Protein 5X4S (pdb70)

Organism: Severe acute respiratory syndrome coronavirus (NCBI:txid694009)

Sequence (269 aa):
RCTTFDDVQAPNYTQHTSSMRGVYYPDEIFRSDTLYLTQDLFLPFYSNVTGFHTINHTFDNPVIPFKDGIYFAATEKSNVVRGWVFGSTMNNKSQSVIIINNSTNVVIRACNFELCDNPFFAVSKPMGTQTHTMIFDNAFNCTFEYISDAFSLDVSEKSGNFKHLREFVFKNKDGFLYVYKGYQPIDVVRDLPSGFNTLKPIFKLPLGINITNFRAILTAFSPTWGTSAAAYFVGYLKPTTFMLKYDENGTITDAVDCSQNPLAELKCS

B-factor: mean 54.86, std 15.81, range [28.7, 135.73]

Solvent-accessible surface area: 12722 Å² total; per-residue (Å²): 210,62,58,107,24,126,102,67,96,74,40,118,111,51,95,16,71,0,7,58,1,1,2,0,35,14,41,147,98,168,38,48,89,50,106,54,90,32,131,31,44,0,4,28,15,124,23,110,1,27,1,4,47,1,78,110,116,20,5,4,20,28,63,10,66,1,142,80,0,0,0,0,0,4,1,0,30,1,20,0,20,13,0,18,1,0,0,17,73,17,72,52,166,24,46,0,0,3,7,16,37,44,13,64,28,37,26,0,53,0,0,16,0,68,16,2,103,17,0,9,0,6,1,15,86,101,154,22,75,50,71,86,84,44,6,72,80,77,30,93,103,68,88,48,108,74,104,21,129,85,74,115,55,81,17,25,69,93,112,55,58,14,110,63,0,57,0,22,0,0,3,68,86,112,45,64,1,30,1,5,70,10,99,47,98,19,96,44,111,175,58,8,34,99,27,60,28,22,0,133,72,73,50,100,8,88,15,61,18,98,10,65,35,0,26,0,0,0,1,0,0,23,122,162,51,17,21,6,27,4,6,0,0,3,0,59,6,124,84,12,43,1,23,0,59,2,50,137,104,10,51,4,71,72,4,35,3,6,74,81,58,111,129,11,112,109,188,18,80

Nearest PDB structures (foldseek):
  5x4s-assembly1_A  TM=1.004E+00  e=4.732E-56  Severe acute respiratory syndrome-related coronavirus
  6cs2-assembly1_C  TM=9.955E-01  e=2.944E-48  Severe acute respiratory syndrome-related coronavirus
  6cs2-assembly1_B  TM=9.957E-01  e=1.147E-47  Severe acute respiratory syndrome-related coronavirus
  6crv-assembly1_A  TM=9.947E-01  e=2.387E-47  Severe acute respiratory syndrome-related coronavirus
  6cs2-assembly1_A  TM=9.941E-01  e=2.792E-47  Severe acute respiratory syndrome-related coronavirus

Secondary structure (DSSP, 8-state):
-----SSPBPP--EEEE-TT---B--SS----SEEEEEEEEE--TT-EEEEEEEETTEE----EE-TT-EEEEEEESS----EEEEESSSSSSS-EEEEEE-SS-EEEEEEEEEEEEEEEEEEETTT-SEEEEEEEEEEEEEEEEEEPPP-----S---SSEEEEEEEEEEEETTEEEEEEEEEEEEESSS-------BEEEEEE------SEEEEEEEEEE-------EEEEEEE-EEEEEEEEE-TTS-EEEEEETTS-TTTTTTT-

Foldseek 3Di:
DFDDDDQADDWPQDKAFCAAEFAADPDDDLDAQDKDKDWDFGFFHRDIKTKQKWAWRHDDWAKAWQPQWKKKKKQADQCWFFWKKFADPQALVFWIWIFGDPQWKTKIKIFSFHFHNQFEWEAQQVVQGTDDGGTTDDTHPIDDTDIGHTDGHRNYADDAFRFKMKMWIWGCPPQWTWIWIWIDTDGHHDGDDHDYTYTYTDDTHNHSGDGGIMITYTYWYPVVTHTGTMMMIITGTDGFMKIFRQYNVSDRPDMQGLPPDVQCVPCGD

Radius of gyration: 18.89 Å; Cα contacts (8 Å, |Δi|>4): 741; chains: 1; bounding box: 42×57×41 Å

GO terms:
  GO:0005515 protein binding (F, IPI)
  GO:0046718 symbiont entry into host cell (P, IDA)
  GO:0046813 receptor-mediated virion attachment to host cell (P, IDA)
  GO:0046598 positive regulation of viral entry into host cell (P, EXP)
  GO:0055036 virion membrane (C, TAS)
  GO:0042802 identical protein binding (F, IPI)
  GO:0046789 host cell surface receptor binding (F, IPI)
  GO:0044173 host cell endoplasmic reticulum-Golgi intermediate compartment membrane (C, EXP)

Structure (mmCIF, N/CA/C/O backbone):
data_5X4S
#
_entry.id   5X4S
#
_cell.length_a   73.291
_cell.length_b   73.291
_cell.length_c   240.263
_cell.angle_alpha   90.00
_cell.angle_beta   90.00
_cell.angle_gamma   120.00
#
_symmetry.space_group_name_H-M   'P 61 2 2'
#
loop_
_entity.id
_entity.type
_entity.pdbx_description
1 polymer 'Spike glycoprotein'
2 branched 2-acetamido-2-deoxy-beta-D-glucopyranose-(1-4)-2-acetamido-2-deoxy-beta-D-glucopyranose
3 non-polymer 2-acetamido-2-deoxy-beta-D-glucopyranose
4 water water
#
loop_
_atom_site.group_PDB
_atom_site.id
_atom_site.type_symbol
_atom_site.label_atom_id
_atom_site.label_alt_id
_atom_site.label_comp_id
_atom_site.label_asym_id
_atom_site.label_entity_id
_atom_site.label_seq_id
_atom_site.pdbx_PDB_ins_code
_atom_site.Cartn_x
_atom_site.Cartn_y
_atom_site.Cartn_z
_atom_site.occupancy
_atom_site.B_iso_or_equiv
_atom_site.auth_seq_id
_atom_site.auth_comp_id
_atom_site.auth_asym_id
_atom_site.auth_atom_id
_atom_site.pdbx_PDB_model_num
ATOM 1 N N . ARG A 1 5 ? 4.568 -5.745 -2.904 1.00 81.20 18 ARG A N 1
ATOM 2 C CA . ARG A 1 5 ? 4.656 -5.730 -4.359 1.00 83.99 18 ARG A CA 1
ATOM 3 C C . ARG A 1 5 ? 5.443 -6.926 -4.883 1.00 84.83 18 ARG A C 1
ATOM 4 O O . ARG A 1 5 ? 6.564 -7.186 -4.444 1.00 89.10 18 ARG A O 1
ATOM 12 N N . CYS A 1 6 ? 4.847 -7.648 -5.826 1.00 81.18 19 CYS A N 1
ATOM 13 C CA . CYS A 1 6 ? 5.440 -8.852 -6.388 1.00 73.92 19 CYS A CA 1
ATOM 14 C C . CYS A 1 6 ? 6.031 -8.563 -7.761 1.00 68.19 19 CYS A C 1
ATOM 15 O O . CYS A 1 6 ? 5.413 -7.883 -8.585 1.00 72.06 19 CYS A O 1
ATOM 18 N N . THR A 1 7 ? 7.229 -9.089 -7.999 1.00 73.29 20 THR A N 1
ATOM 19 C CA . THR A 1 7 ? 7.981 -8.838 -9.221 1.00 80.34 20 THR A CA 1
ATOM 20 C C . THR A 1 7 ? 8.255 -10.151 -9.941 1.00 82.39 20 THR A C 1
ATOM 21 O O . THR A 1 7 ? 8.723 -11.116 -9.327 1.00 83.15 20 THR A O 1
ATOM 25 N N . THR A 1 8 ? 7.959 -10.183 -11.236 1.00 79.51 21 THR A N 1
ATOM 26 C CA . THR A 1 8 ? 8.329 -11.289 -12.105 1.00 75.46 21 THR A CA 1
ATOM 27 C C . THR A 1 8 ? 9.586 -10.924 -12.883 1.00 72.25 21 THR A C 1
ATOM 28 O O . THR A 1 8 ? 9.857 -9.748 -13.141 1.00 69.08 21 THR A O 1
ATOM 32 N N . PHE A 1 9 ? 10.359 -11.940 -13.247 1.00 69.63 22 PHE A N 1
ATOM 33 C CA . PHE A 1 9 ? 11.586 -11.709 -13.992 1.00 67.84 22 PHE A CA 1
ATOM 34 C C . PHE A 1 9 ? 11.311 -11.747 -15.492 1.00 82.41 22 PHE A C 1
ATOM 35 O O . PHE A 1 9 ? 10.317 -12.311 -15.955 1.00 87.57 22 PHE A O 1
ATOM 43 N N . ASP A 1 10 ? 12.219 -11.136 -16.252 1.00 90.84 23 ASP A N 1
ATOM 44 C CA . ASP A 1 10 ? 11.908 -10.742 -17.621 1.00 105.23 23 ASP A CA 1
ATOM 45 C C . ASP A 1 10 ? 11.993 -11.913 -18.597 1.00 107.88 23 ASP A C 1
ATOM 46 O O . ASP A 1 10 ? 10.998 -12.271 -19.237 1.00 116.20 23 ASP A O 1
ATOM 51 N N . ASP A 1 11 ? 13.169 -12.523 -18.725 1.00 99.31 24 ASP A N 1
ATOM 52 C CA . ASP A 1 11 ? 13.455 -13.492 -19.780 1.00 97.77 24 ASP A CA 1
ATOM 53 C C . ASP A 1 11 ? 14.005 -14.788 -19.192 1.00 93.65 24 ASP A C 1
ATOM 54 O O . ASP A 1 11 ? 15.094 -15.248 -19.541 1.00 98.14 24 ASP A O 1
ATOM 59 N N . VAL A 1 12 ? 13.242 -15.403 -18.287 1.00 87.31 25 VAL A N 1
ATOM 60 C CA . VAL A 1 12 ? 13.703 -16.614 -17.617 1.00 76.60 25 VAL A CA 1
ATOM 61 C C . VAL A 1 12 ? 13.647 -17.794 -18.577 1.00 76.40 25 VAL A C 1
ATOM 62 O O . VAL A 1 12 ? 12.662 -17.987 -19.305 1.00 79.62 25 VAL A O 1
ATOM 66 N N . GLN A 1 13 ? 14.715 -18.587 -18.586 1.00 70.55 26 GLN A N 1
ATOM 67 C CA . GLN A 1 13 ? 14.730 -19.845 -19.316 1.00 65.80 26 GLN A CA 1
ATOM 68 C C . GLN A 1 13 ? 14.007 -20.918 -18.512 1.00 69.36 26 GLN A C 1
ATOM 69 O O . GLN A 1 13 ? 14.164 -21.009 -17.291 1.00 66.35 26 GLN A O 1
ATOM 75 N N . ALA A 1 14 ? 13.211 -21.725 -19.211 1.00 68.27 27 ALA A N 1
ATOM 76 C CA . ALA A 1 14 ? 12.412 -22.768 -18.585 1.00 69.00 27 ALA A CA 1
ATOM 77 C C . ALA A 1 14 ? 13.309 -23.803 -17.904 1.00 66.34 27 ALA A C 1
ATOM 78 O O . ALA A 1 14 ? 14.448 -24.022 -18.325 1.00 64.05 27 ALA A O 1
ATOM 80 N N . PRO A 1 15 ? 12.828 -24.442 -16.838 1.00 63.78 28 PRO A N 1
ATOM 81 C CA . PRO A 1 15 ? 13.645 -25.454 -16.157 1.00 62.69 28 PRO A CA 1
ATOM 82 C C . PRO A 1 15 ? 13.801 -26.714 -16.998 1.00 65.48 28 PRO A C 1
ATOM 83 O O . PRO A 1 15 ? 12.903 -27.106 -17.748 1.00 61.89 28 PRO A O 1
ATOM 87 N N . ASN A 1 16 ? 14.965 -27.356 -16.863 1.00 64.51 29 ASN A N 1
ATOM 88 C CA . ASN A 1 16 ? 15.255 -28.570 -17.618 1.00 65.28 29 ASN A CA 1
ATOM 89 C C . ASN A 1 16 ? 14.853 -29.841 -16.886 1.00 51.78 29 ASN A C 1
ATOM 90 O O . ASN A 1 16 ? 14.752 -30.898 -17.521 1.00 53.97 29 ASN A O 1
ATOM 95 N N . TYR A 1 17 ? 14.619 -29.758 -15.575 1.00 57.31 30 TYR A N 1
ATOM 96 C CA . TYR A 1 17 ? 14.230 -30.908 -14.758 1.00 55.30 30 TYR A CA 1
ATOM 97 C C . TYR A 1 17 ? 15.241 -32.045 -14.894 1.00 54.58 30 TYR A C 1
ATOM 98 O O . TYR A 1 17 ? 14.885 -33.204 -15.117 1.00 55.46 30 TYR A O 1
ATOM 107 N N . THR A 1 18 ? 16.518 -31.694 -14.761 1.00 48.14 31 THR A N 1
ATOM 108 C CA . THR A 1 18 ? 17.593 -32.668 -14.891 1.00 54.54 31 THR A CA 1
ATOM 109 C C . THR A 1 18 ? 17.418 -33.794 -13.877 1.00 62.18 31 THR A C 1
ATOM 110 O O . THR A 1 18 ? 16.865 -33.603 -12.792 1.00 56.49 31 THR A O 1
ATOM 114 N N . GLN A 1 19 ? 17.873 -34.986 -14.248 1.00 54.52 32 GLN A N 1
ATOM 115 C CA . GLN A 1 19 ? 17.804 -36.147 -13.374 1.00 56.98 32 GLN A CA 1
ATOM 116 C C . GLN A 1 19 ? 19.178 -36.459 -12.796 1.00 57.83 32 GLN A C 1
ATOM 117 O O . GLN A 1 19 ? 20.187 -36.436 -13.508 1.00 54.93 32 GLN A O 1
ATOM 123 N N . HIS A 1 20 ? 19.202 -36.743 -11.496 1.00 48.72 33 HIS A N 1
ATOM 124 C CA . HIS A 1 20 ? 20.400 -37.124 -10.765 1.00 45.19 33 HIS A CA 1
ATOM 125 C C . HIS A 1 20 ? 20.042 -38.308 -9.875 1.00 47.70 33 HIS A C 1
ATOM 126 O O . HIS A 1 20 ? 18.904 -38.789 -9.879 1.00 41.17 33 HIS A O 1
ATOM 133 N N . THR A 1 21 ? 21.013 -38.781 -9.100 1.00 57.19 34 THR A N 1
ATOM 134 C CA . THR A 1 21 ? 20.798 -39.892 -8.184 1.00 59.45 34 THR A CA 1
ATOM 135 C C . THR A 1 21 ? 20.898 -39.426 -6.738 1.00 46.59 34 THR A C 1
ATOM 136 O O . THR A 1 21 ? 21.641 -38.496 -6.413 1.00 43.30 34 THR A O 1
ATOM 140 N N . SER A 1 22 ? 20.135 -40.089 -5.872 1.00 42.43 35 SER A N 1
ATOM 141 C CA . SER A 1 22 ? 20.170 -39.824 -4.442 1.00 46.89 35 SER A CA 1
ATOM 142 C C . SER A 1 22 ? 21.222 -40.648 -3.712 1.00 44.67 35 SER A C 1
ATOM 143 O O . SER A 1 22 ? 21.462 -40.398 -2.525 1.00 42.21 35 SER A O 1
ATOM 146 N N . SER A 1 23 ? 21.855 -41.607 -4.393 1.00 45.85 36 SER A N 1
ATOM 147 C CA . SER A 1 23 ? 22.813 -42.523 -3.782 1.00 44.44 36 SER A CA 1
ATOM 148 C C . SER A 1 23 ? 22.238 -43.142 -2.513 1.00 39.44 36 SER A C 1
ATOM 149 O O . SER A 1 23 ? 21.222 -43.842 -2.565 1.00 41.29 36 SER A O 1
ATOM 152 N N . MET A 1 24 ? 22.869 -42.884 -1.371 1.00 42.00 37 MET A N 1
ATOM 153 C CA . MET A 1 24 ? 22.411 -43.381 -0.080 1.00 40.19 37 MET A CA 1
ATOM 154 C C . MET A 1 24 ? 22.086 -42.226 0.860 1.00 38.41 37 MET A C 1
ATOM 155 O O . MET A 1 24 ? 22.397 -42.260 2.052 1.00 44.31 37 MET A O 1
ATOM 160 N N . ARG A 1 25 ? 21.448 -41.190 0.330 1.00 44.15 38 ARG A N 1
ATOM 161 C CA . ARG A 1 25 ? 21.102 -40.008 1.101 1.00 43.38 38 ARG A CA 1
ATOM 162 C C . ARG A 1 25 ? 19.625 -40.022 1.475 1.00 35.16 38 ARG A C 1
ATOM 163 O O . ARG A 1 25 ? 18.820 -40.768 0.913 1.00 38.93 38 ARG A O 1
ATOM 171 N N . GLY A 1 26 ? 19.277 -39.177 2.443 1.00 40.18 39 GLY A N 1
ATOM 172 C CA . GLY A 1 26 ? 17.908 -39.039 2.893 1.00 42.18 39 GLY A CA 1
ATOM 173 C C . GLY A 1 26 ? 17.569 -39.799 4.158 1.00 38.80 39 GLY A C 1
ATOM 174 O O . GLY A 1 26 ? 16.459 -39.631 4.677 1.00 34.88 39 GLY A O 1
ATOM 175 N N . VAL A 1 27 ? 18.483 -40.631 4.667 1.00 43.45 40 VAL A N 1
ATOM 176 C CA . VAL A 1 27 ? 18.209 -41.360 5.897 1.00 42.61 40 VAL A CA 1
ATOM 177 C C . VAL A 1 27 ? 18.080 -40.377 7.050 1.00 40.62 40 VAL A C 1
ATOM 178 O O . VAL A 1 27 ? 18.846 -39.412 7.163 1.00 38.23 40 VAL A O 1
ATOM 182 N N . TYR A 1 28 ? 17.091 -40.612 7.908 1.00 41.02 41 TYR A N 1
ATOM 183 C CA . TYR A 1 28 ? 16.827 -39.742 9.042 1.00 34.48 41 TYR A CA 1
ATOM 184 C C . TYR A 1 28 ? 16.381 -40.585 10.225 1.00 35.43 41 TYR A C 1
ATOM 185 O O . TYR A 1 28 ? 15.860 -41.690 10.055 1.00 33.00 41 TYR A O 1
ATOM 194 N N . TYR A 1 29 ? 16.597 -40.059 11.427 1.00 41.89 42 TYR A N 1
ATOM 195 C CA . TYR A 1 29 ? 16.096 -40.713 12.626 1.00 42.79 42 TYR A CA 1
ATOM 196 C C . TYR A 1 29 ? 14.574 -40.713 12.569 1.00 40.75 42 TYR A C 1
ATOM 197 O O . TYR A 1 29 ? 13.948 -39.650 12.673 1.00 42.60 42 TYR A O 1
ATOM 206 N N . PRO A 1 30 ? 13.945 -41.880 12.396 1.00 44.22 43 PRO A N 1
ATOM 207 C CA . PRO A 1 30 ? 12.505 -41.906 12.097 1.00 44.62 43 PRO A CA 1
ATOM 208 C C . PRO A 1 30 ? 11.626 -41.506 13.265 1.00 48.75 43 PRO A C 1
ATOM 209 O O . PRO A 1 30 ? 10.424 -41.288 13.062 1.00 48.71 43 PRO A O 1
ATOM 213 N N . ASP A 1 31 ? 12.173 -41.400 14.469 1.00 48.78 44 ASP A N 1
ATOM 214 C CA . ASP A 1 31 ? 11.373 -40.996 15.614 1.00 43.47 44 ASP A CA 1
ATOM 215 C C . ASP A 1 31 ? 12.310 -40.411 16.668 1.00 46.36 44 ASP A C 1
ATOM 216 O O . ASP A 1 31 ? 13.449 -40.038 16.364 1.00 51.59 44 ASP A O 1
ATOM 221 N N . GLU A 1 32 ? 11.831 -40.346 17.904 1.00 57.47 45 GLU A N 1
ATOM 222 C CA . GLU A 1 32 ? 12.556 -39.763 19.019 1.00 56.39 45 GLU A CA 1
ATOM 223 C C . GLU A 1 32 ? 13.134 -40.814 19.957 1.00 50.57 45 GLU A C 1
ATOM 224 O O . GLU A 1 32 ? 13.779 -40.455 20.947 1.00 52.40 45 GLU A O 1
ATOM 230 N N . ILE A 1 33 ? 12.920 -42.099 19.666 1.00 46.35 46 ILE A N 1
ATOM 231 C CA . ILE A 1 33 ? 13.425 -43.168 20.518 1.00 43.80 46 ILE A CA 1
ATOM 232 C C . ILE A 1 33 ? 14.943 -43.209 20.440 1.00 44.89 46 ILE A C 1
ATOM 233 O O . ILE A 1 33 ? 15.531 -43.151 19.351 1.00 44.47 46 ILE A O 1
ATOM 238 N N . PHE A 1 34 ? 15.591 -43.325 21.600 1.00 46.87 47 PHE A N 1
ATOM 239 C CA . PHE A 1 34 ? 17.051 -43.366 21.663 1.00 44.66 47 PHE A CA 1
ATOM 240 C C . PHE A 1 34 ? 17.504 -44.823 21.639 1.00 42.49 47 PHE A C 1
ATOM 241 O O . PHE A 1 34 ? 17.868 -45.416 22.656 1.00 61.65 47 PHE A O 1
ATOM 249 N N . ARG A 1 35 ? 17.473 -45.405 20.445 1.00 38.56 48 ARG A N 1
ATOM 250 C CA . ARG A 1 35 ? 18.005 -46.743 20.248 1.00 35.96 48 ARG A CA 1
ATOM 251 C C . ARG A 1 35 ? 19.530 -46.699 20.224 1.00 40.91 48 ARG A C 1
ATOM 252 O O . ARG A 1 35 ? 20.143 -45.674 19.916 1.00 40.26 48 ARG A O 1
ATOM 260 N N . SER A 1 36 ? 20.144 -47.832 20.560 1.00 39.45 49 SER A N 1
ATOM 261 C CA . SER A 1 36 ? 21.596 -47.888 20.652 1.00 38.63 49 SER A CA 1
ATOM 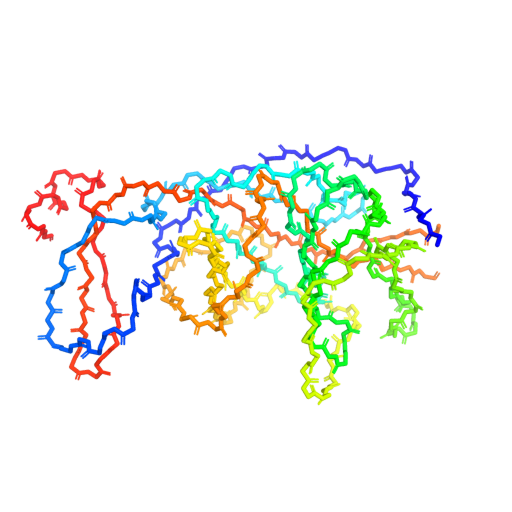262 C C . SER A 1 36 ? 22.062 -49.327 20.487 1.00 41.67 49 SER A C 1
ATOM 263 O O . SER A 1 36 ? 21.418 -50.253 20.987 1.00 50.80 49 SER A O 1
ATOM 266 N N . ASP A 1 37 ? 23.179 -49.496 19.780 1.00 46.84 50 ASP A N 1
ATOM 267 C CA . ASP A 1 37 ? 23.837 -50.788 19.587 1.00 46.16 50 ASP A CA 1
ATOM 268 C C . ASP A 1 37 ? 22.840 -51.856 19.138 1.00 50.17 50 ASP A C 1
ATOM 269 O O . ASP A 1 37 ? 22.690 -52.911 19.756 1.00 54.01 50 ASP A O 1
ATOM 274 N N . THR A 1 38 ? 22.148 -51.564 18.040 1.00 41.89 51 THR A N 1
ATOM 275 C CA . THR A 1 38 ? 21.103 -52.470 17.584 1.00 47.62 51 THR A CA 1
ATOM 276 C C . THR A 1 38 ? 20.817 -52.227 16.111 1.00 46.93 51 THR A C 1
ATOM 277 O O . THR A 1 38 ? 21.188 -51.198 15.546 1.00 45.22 51 THR A O 1
ATOM 281 N N . LEU A 1 39 ? 20.156 -53.204 15.499 1.00 54.22 52 LEU A N 1
ATOM 282 C CA . LEU A 1 39 ? 19.603 -53.079 14.159 1.00 50.72 52 LEU A CA 1
ATOM 283 C C . LEU A 1 39 ? 18.093 -52.927 14.271 1.00 50.11 52 LEU A C 1
ATOM 284 O O . LEU A 1 39 ? 17.448 -53.628 15.057 1.00 63.16 52 LEU A O 1
ATOM 289 N N . TYR A 1 40 ? 17.530 -52.008 13.491 1.00 42.87 53 TYR A N 1
ATOM 290 C CA . TYR A 1 40 ? 16.134 -51.607 13.648 1.00 44.01 53 TYR A CA 1
ATOM 291 C C . TYR A 1 40 ? 15.431 -51.646 12.298 1.00 45.72 53 TYR A C 1
ATOM 292 O O . TYR A 1 40 ? 15.735 -50.843 11.413 1.00 41.81 53 TYR A O 1
ATOM 301 N N . LEU A 1 41 ? 14.479 -52.563 12.151 1.00 47.04 54 LEU A N 1
ATOM 302 C CA . LEU A 1 41 ? 13.719 -52.708 10.917 1.00 50.41 54 LEU A CA 1
ATOM 303 C C . LEU A 1 41 ? 12.418 -51.923 11.024 1.00 52.56 54 LEU A C 1
ATOM 304 O O . LEU A 1 41 ? 11.671 -52.084 11.994 1.00 58.13 54 LEU A O 1
ATOM 309 N N . THR A 1 42 ? 12.148 -51.077 10.031 1.00 54.04 55 THR A N 1
ATOM 310 C CA . THR A 1 42 ? 10.916 -50.298 10.033 1.00 53.65 55 THR A CA 1
ATOM 311 C C . THR A 1 42 ? 10.413 -50.122 8.609 1.00 55.38 55 THR A C 1
ATOM 312 O O . THR A 1 42 ? 11.174 -50.194 7.645 1.00 60.65 55 THR A O 1
ATOM 316 N N . GLN A 1 43 ? 9.110 -49.888 8.489 1.00 52.62 56 GLN A N 1
ATOM 317 C CA . GLN A 1 43 ? 8.500 -49.451 7.240 1.00 61.00 56 GLN A CA 1
ATOM 318 C C . GLN A 1 43 ? 8.021 -48.021 7.438 1.00 58.76 56 GLN A C 1
ATOM 319 O O . GLN A 1 43 ? 7.116 -47.769 8.240 1.00 64.72 56 GLN A O 1
ATOM 325 N N . ASP A 1 44 ? 8.629 -47.089 6.709 1.00 44.60 57 ASP A N 1
ATOM 326 C CA . ASP A 1 44 ? 8.301 -45.680 6.846 1.00 51.98 57 ASP A CA 1
ATOM 327 C C . ASP A 1 44 ? 8.541 -45.001 5.505 1.00 46.79 57 ASP A C 1
ATOM 328 O O . ASP A 1 44 ? 8.930 -45.640 4.523 1.00 51.25 57 ASP A O 1
ATOM 333 N N . LEU A 1 45 ? 8.302 -43.694 5.468 1.00 49.54 58 LEU A N 1
ATOM 334 C CA . LEU A 1 45 ? 8.492 -42.910 4.251 1.00 50.84 58 LEU A CA 1
ATOM 335 C C . LEU A 1 45 ? 9.977 -42.606 4.104 1.00 52.75 58 LEU A C 1
ATOM 336 O O . LEU A 1 45 ? 10.497 -41.672 4.718 1.00 47.02 58 LEU A O 1
ATOM 341 N N . PHE A 1 46 ? 10.667 -43.405 3.293 1.00 50.19 59 PHE A N 1
ATOM 342 C CA . PHE A 1 46 ? 12.092 -43.240 3.060 1.00 46.09 59 PHE A CA 1
ATOM 343 C C . PHE A 1 46 ? 12.354 -42.987 1.583 1.00 53.17 59 PHE A C 1
ATOM 344 O O . PHE A 1 46 ? 11.567 -43.383 0.718 1.00 47.32 59 PHE A O 1
ATOM 352 N N . LEU A 1 47 ? 13.474 -42.324 1.302 1.00 51.26 60 LEU A N 1
ATOM 353 C CA . LEU A 1 47 ? 13.929 -42.143 -0.068 1.00 46.53 60 LEU A CA 1
ATOM 354 C C . LEU A 1 47 ? 14.735 -43.371 -0.463 1.00 45.13 60 LEU A C 1
ATOM 355 O O . LEU A 1 47 ? 15.840 -43.567 0.068 1.00 42.88 60 LEU A O 1
ATOM 360 N N . PRO A 1 48 ? 14.235 -44.224 -1.358 1.00 41.20 61 PRO A N 1
ATOM 361 C CA . PRO A 1 48 ? 14.973 -45.445 -1.702 1.00 45.08 61 PRO A CA 1
ATOM 362 C C . PRO A 1 48 ? 16.345 -45.122 -2.270 1.00 42.92 61 PRO A C 1
ATOM 363 O O . PRO A 1 48 ? 16.558 -44.074 -2.884 1.00 48.08 61 PRO A O 1
ATOM 367 N N . PHE A 1 49 ? 17.284 -46.036 -2.047 1.00 42.00 62 PHE A N 1
ATOM 368 C CA . PHE A 1 49 ? 18.658 -45.810 -2.473 1.00 45.73 62 PHE A CA 1
ATOM 369 C C . PHE A 1 49 ? 18.751 -45.752 -3.993 1.00 53.59 62 PHE A C 1
ATOM 370 O O . PHE A 1 49 ? 18.105 -46.527 -4.704 1.00 43.41 62 PHE A O 1
ATOM 378 N N . TYR A 1 50 ? 19.559 -44.809 -4.482 1.00 53.00 63 TYR A N 1
ATOM 379 C CA . TYR A 1 50 ? 19.749 -44.574 -5.913 1.00 52.98 63 TYR A CA 1
ATOM 380 C C . TYR A 1 50 ? 18.434 -44.250 -6.613 1.00 52.11 63 TYR A C 1
ATOM 381 O O . TYR A 1 50 ? 18.229 -44.608 -7.776 1.00 57.44 63 TYR A O 1
ATOM 390 N N . SER A 1 51 ? 17.535 -43.571 -5.905 1.00 48.55 64 SER A N 1
ATOM 391 C CA . SER A 1 51 ? 16.323 -43.068 -6.524 1.00 48.19 64 SER A CA 1
ATOM 392 C C . SER A 1 51 ? 16.659 -41.928 -7.477 1.00 56.73 64 SER A C 1
ATOM 393 O O . SER A 1 51 ? 17.699 -41.272 -7.363 1.00 52.44 64 SER A O 1
ATOM 396 N N . ASN A 1 52 ? 15.765 -41.700 -8.433 1.00 59.99 65 ASN A N 1
ATOM 397 C CA . ASN A 1 52 ? 15.891 -40.529 -9.285 1.00 65.86 65 ASN A CA 1
ATOM 398 C C . ASN A 1 52 ? 15.548 -39.275 -8.490 1.00 64.03 65 ASN A C 1
ATOM 399 O O . ASN A 1 52 ? 14.638 -39.275 -7.656 1.00 56.23 65 ASN A O 1
ATOM 404 N N . VAL A 1 53 ? 16.298 -38.209 -8.742 1.00 58.94 66 VAL A N 1
ATOM 405 C CA . VAL A 1 53 ? 16.142 -36.943 -8.041 1.00 51.95 66 VAL A CA 1
ATOM 406 C C . VAL A 1 53 ? 16.124 -35.832 -9.080 1.00 46.01 66 VAL A C 1
ATOM 407 O O . VAL A 1 53 ? 16.900 -35.859 -10.040 1.00 51.92 66 VAL A O 1
ATOM 411 N N . THR A 1 54 ? 15.222 -34.870 -8.913 1.00 41.48 67 THR A N 1
ATOM 412 C CA . THR A 1 54 ? 15.105 -33.778 -9.871 1.00 53.93 67 THR A CA 1
ATOM 413 C C . THR A 1 54 ? 15.983 -32.613 -9.423 1.00 47.54 67 THR A C 1
ATOM 414 O O . THR A 1 54 ? 15.834 -32.107 -8.305 1.00 49.96 67 THR A O 1
ATOM 418 N N . GLY A 1 55 ? 16.897 -32.200 -10.295 1.00 56.94 68 GLY A N 1
ATOM 419 C CA . GLY A 1 55 ? 17.797 -31.105 -10.017 1.00 43.52 68 GLY A CA 1
ATOM 420 C C . GLY A 1 55 ? 17.293 -29.817 -10.632 1.00 42.43 68 GLY A C 1
ATOM 421 O O . GLY A 1 55 ? 17.066 -29.738 -11.842 1.00 52.26 68 GLY A O 1
ATOM 422 N N . PHE A 1 56 ? 17.105 -28.813 -9.786 1.00 47.70 69 PHE A N 1
ATOM 423 C CA . PHE A 1 56 ? 16.721 -27.469 -10.196 1.00 41.67 69 PHE A CA 1
ATOM 424 C C . PHE A 1 56 ? 17.953 -26.588 -10.035 1.00 50.98 69 PHE A C 1
ATOM 425 O O . PHE A 1 56 ? 18.437 -26.380 -8.915 1.00 49.62 69 PHE A O 1
ATOM 433 N N . HIS A 1 57 ? 18.465 -26.091 -11.155 1.00 68.04 70 HIS A N 1
ATOM 434 C CA . HIS A 1 57 ? 19.756 -25.424 -11.212 1.00 72.06 70 HIS A CA 1
ATOM 435 C C . HIS A 1 57 ? 19.546 -23.952 -11.551 1.00 82.64 70 HIS A C 1
ATOM 436 O O . HIS A 1 57 ? 18.812 -23.626 -12.491 1.00 94.71 70 HIS A O 1
ATOM 443 N N . THR A 1 58 ? 20.177 -23.066 -10.781 1.00 72.82 71 THR A N 1
ATOM 444 C CA . THR A 1 58 ? 20.094 -21.625 -10.995 1.00 61.93 71 THR A CA 1
ATOM 445 C C . THR A 1 58 ? 21.441 -21.116 -11.493 1.00 56.69 71 THR A C 1
ATOM 446 O O . THR A 1 58 ? 22.448 -21.215 -10.780 1.00 51.99 71 THR A O 1
ATOM 450 N N . ILE A 1 59 ? 21.446 -20.558 -12.705 1.00 56.35 72 ILE A N 1
ATOM 451 C CA . ILE A 1 59 ? 22.662 -20.106 -13.376 1.00 67.89 72 ILE A CA 1
ATOM 452 C C . ILE A 1 59 ? 22.269 -19.342 -14.635 1.00 68.52 72 ILE A C 1
ATOM 453 O O . ILE A 1 59 ? 21.256 -19.657 -15.270 1.00 65.27 72 ILE A O 1
ATOM 458 N N . ASN A 1 60 ? 23.060 -18.327 -14.996 1.00 67.45 73 ASN A N 1
ATOM 459 C CA . ASN A 1 60 ? 22.845 -17.535 -16.205 1.00 70.81 73 ASN A CA 1
ATOM 460 C C . ASN A 1 60 ? 21.443 -16.940 -16.245 1.00 64.84 73 ASN A C 1
ATOM 461 O O . ASN A 1 60 ? 21.050 -16.196 -15.340 1.00 67.92 73 ASN A O 1
ATOM 466 N N . HIS A 1 61 ? 20.686 -17.256 -17.294 1.00 61.66 74 HIS A N 1
ATOM 467 C CA . HIS A 1 61 ? 19.304 -16.817 -17.425 1.00 50.95 74 HIS A CA 1
ATOM 468 C C . HIS A 1 61 ? 18.311 -17.818 -16.839 1.00 61.65 74 HIS A C 1
ATOM 469 O O . HIS A 1 61 ? 17.105 -17.681 -17.066 1.00 68.15 74 HIS A O 1
ATOM 476 N N . THR A 1 62 ? 18.787 -18.813 -16.093 1.00 49.74 75 THR A N 1
ATOM 477 C CA . THR A 1 62 ? 17.934 -19.830 -15.492 1.00 56.86 75 THR A CA 1
ATOM 478 C C . THR A 1 62 ? 17.730 -19.524 -14.013 1.00 48.75 75 THR A C 1
ATOM 479 O O . THR A 1 62 ? 18.672 -19.148 -13.309 1.00 57.43 75 THR A O 1
ATOM 483 N N . PHE A 1 63 ? 16.491 -19.687 -13.544 1.00 44.00 76 PHE A N 1
ATOM 484 C CA . PHE A 1 63 ? 16.099 -19.311 -12.190 1.00 42.53 76 PHE A CA 1
ATOM 485 C C . PHE A 1 63 ? 14.944 -20.229 -11.787 1.00 50.70 76 PHE A C 1
ATOM 486 O O . PHE A 1 63 ? 13.784 -19.836 -11.687 1.00 45.95 76 PHE A O 1
ATOM 494 N N . ASP A 1 64 ? 15.268 -21.496 -11.553 1.00 48.17 77 ASP A N 1
ATOM 495 C CA . ASP A 1 64 ? 14.249 -22.520 -11.351 1.00 53.65 77 ASP A CA 1
ATOM 496 C C . ASP A 1 64 ? 13.550 -22.326 -10.012 1.00 54.32 77 ASP A C 1
ATOM 497 O O . ASP A 1 64 ? 14.110 -22.651 -8.958 1.00 57.93 77 ASP A O 1
ATOM 502 N N . ASN A 1 65 ? 12.333 -21.800 -10.050 1.00 56.17 78 ASN A N 1
ATOM 503 C CA . ASN A 1 65 ? 11.503 -21.903 -8.858 1.00 46.21 78 ASN A CA 1
ATOM 504 C C . ASN A 1 65 ? 10.057 -22.291 -9.180 1.00 54.00 78 ASN A C 1
ATOM 505 O O . ASN A 1 65 ? 9.145 -21.517 -8.851 1.00 45.99 78 ASN A O 1
ATOM 510 N N . PRO A 1 66 ? 9.774 -23.431 -9.811 1.00 53.10 79 PRO A N 1
ATOM 511 C CA . PRO A 1 66 ? 8.382 -23.751 -10.126 1.00 48.09 79 PRO A CA 1
ATOM 512 C C . PRO A 1 66 ? 7.678 -24.381 -8.934 1.00 51.88 79 PRO A C 1
ATOM 513 O O . PRO A 1 66 ? 8.299 -24.831 -7.970 1.00 46.36 79 PRO A O 1
ATOM 517 N N . VAL A 1 67 ? 6.347 -24.407 -9.014 1.00 48.45 80 VAL A N 1
ATOM 518 C CA . VAL A 1 67 ? 5.561 -25.104 -8.001 1.00 50.68 80 VAL A CA 1
ATOM 519 C C . VAL A 1 67 ? 5.769 -26.603 -8.170 1.00 48.39 80 VAL A C 1
ATOM 520 O O . VAL A 1 67 ? 5.627 -27.143 -9.276 1.00 52.05 80 VAL A O 1
ATOM 524 N N . ILE A 1 68 ? 6.124 -27.274 -7.081 1.00 49.08 81 ILE A N 1
ATOM 525 C CA . ILE A 1 68 ? 6.514 -28.678 -7.097 1.00 44.20 81 ILE A CA 1
ATOM 526 C C . ILE A 1 68 ? 5.559 -29.441 -6.188 1.00 45.53 81 ILE A C 1
ATOM 527 O O . ILE A 1 68 ? 5.316 -29.005 -5.061 1.00 42.76 81 ILE A O 1
ATOM 532 N N . PRO A 1 69 ? 4.996 -30.564 -6.634 1.00 45.95 82 PRO A N 1
ATOM 533 C CA . PRO A 1 69 ? 4.084 -31.327 -5.774 1.00 44.83 82 PRO A CA 1
ATOM 534 C C . PRO A 1 69 ? 4.803 -31.904 -4.563 1.00 49.04 82 PRO A C 1
ATOM 535 O O . PRO A 1 69 ? 5.945 -32.354 -4.649 1.00 40.60 82 PRO A O 1
ATOM 539 N N . PHE A 1 70 ? 4.117 -31.890 -3.420 1.00 46.41 83 PHE A N 1
ATOM 540 C CA . PHE A 1 70 ? 4.738 -32.354 -2.183 1.00 46.82 83 PHE A CA 1
ATOM 541 C C . PHE A 1 70 ? 4.577 -33.860 -2.016 1.00 45.01 83 PHE A C 1
ATOM 542 O O . PHE A 1 70 ? 5.503 -34.535 -1.552 1.00 44.03 83 PHE A O 1
ATOM 550 N N . LYS A 1 71 ? 3.416 -34.392 -2.396 1.00 42.63 84 LYS A N 1
ATOM 551 C CA . LYS A 1 71 ? 3.121 -35.832 -2.392 1.00 40.81 84 LYS A CA 1
ATOM 552 C C . LYS A 1 71 ? 3.225 -36.337 -0.954 1.00 43.81 84 LYS A C 1
ATOM 553 O O . LYS A 1 71 ? 2.678 -35.690 -0.046 1.00 49.33 84 LYS A O 1
ATOM 559 N N . ASP A 1 72 ? 3.898 -37.461 -0.702 1.00 38.76 85 ASP A N 1
ATOM 560 C CA . ASP A 1 72 ? 4.007 -38.053 0.626 1.00 43.53 85 ASP A CA 1
ATOM 561 C C . ASP A 1 72 ? 5.196 -37.526 1.417 1.00 42.43 85 ASP A C 1
ATOM 562 O O . ASP A 1 72 ? 5.616 -38.173 2.383 1.00 47.69 85 ASP A O 1
ATOM 567 N N . GLY A 1 73 ? 5.744 -36.378 1.044 1.00 48.53 86 GLY A N 1
ATOM 568 C CA . GLY A 1 73 ? 6.928 -35.858 1.697 1.00 53.33 86 GLY A CA 1
ATOM 569 C C . GLY A 1 73 ? 8.121 -35.872 0.760 1.00 42.90 86 GLY A C 1
ATOM 570 O O . GLY A 1 73 ? 8.156 -36.594 -0.236 1.00 36.81 86 GLY A O 1
ATOM 571 N N . ILE A 1 74 ? 9.119 -35.042 1.081 1.00 34.89 87 ILE A N 1
ATOM 572 C CA . ILE A 1 74 ? 10.221 -34.817 0.155 1.00 33.01 87 ILE A CA 1
ATOM 573 C C . ILE A 1 74 ? 11.561 -34.886 0.873 1.00 38.65 87 ILE A C 1
ATOM 574 O O . ILE A 1 74 ? 11.671 -34.611 2.073 1.00 43.43 87 ILE A O 1
ATOM 579 N N . TYR A 1 75 ? 12.582 -35.281 0.116 1.00 43.49 88 TYR A N 1
ATOM 580 C CA . TYR A 1 75 ? 13.975 -35.003 0.429 1.00 37.83 88 TYR A CA 1
ATOM 581 C C . TYR A 1 75 ? 14.414 -33.807 -0.405 1.00 46.06 88 TYR A C 1
ATOM 582 O O . TYR A 1 75 ? 14.096 -33.722 -1.594 1.00 41.49 88 TYR A O 1
ATOM 591 N N . PHE A 1 76 ? 15.116 -32.870 0.227 1.00 45.64 89 PHE A N 1
ATOM 592 C CA . PHE A 1 76 ? 15.482 -31.611 -0.418 1.00 37.15 89 PHE A CA 1
ATOM 593 C C . PHE A 1 76 ? 16.933 -31.303 -0.083 1.00 37.46 89 PHE A C 1
ATOM 594 O O . PHE A 1 76 ? 17.253 -31.022 1.074 1.00 39.96 89 PHE A O 1
ATOM 602 N N . ALA A 1 77 ? 17.803 -31.330 -1.087 1.00 39.20 90 ALA A N 1
ATOM 603 C CA . ALA A 1 77 ? 19.209 -31.005 -0.902 1.00 38.80 90 ALA A CA 1
ATOM 604 C C . ALA A 1 77 ? 19.542 -29.703 -1.618 1.00 43.49 90 ALA A C 1
ATOM 605 O O . ALA A 1 77 ? 18.853 -29.293 -2.552 1.00 44.42 90 ALA A O 1
ATOM 607 N N . ALA A 1 78 ? 20.609 -29.050 -1.164 1.00 48.77 91 ALA A N 1
ATOM 608 C CA . ALA A 1 78 ? 21.064 -27.800 -1.759 1.00 40.91 91 ALA A CA 1
ATOM 609 C C . ALA A 1 78 ? 22.582 -27.758 -1.720 1.00 33.97 91 ALA A C 1
ATOM 610 O O . ALA A 1 78 ? 23.185 -27.912 -0.651 1.00 40.22 91 ALA A O 1
ATOM 612 N N . THR A 1 79 ? 23.188 -27.566 -2.891 1.00 37.78 92 THR A N 1
ATOM 613 C CA . THR A 1 79 ? 24.626 -27.363 -3.019 1.00 44.44 92 THR A CA 1
ATOM 614 C C . THR A 1 79 ? 24.878 -25.869 -3.172 1.00 49.53 92 THR A C 1
ATOM 615 O O . THR A 1 79 ? 24.357 -25.240 -4.101 1.00 46.76 92 THR A O 1
ATOM 619 N N . GLU A 1 80 ? 25.678 -25.307 -2.269 1.00 52.70 93 GLU A N 1
ATOM 620 C CA . GLU A 1 80 ? 25.720 -23.866 -2.077 1.00 52.56 93 GLU A CA 1
ATOM 621 C C . GLU A 1 80 ? 27.146 -23.371 -1.902 1.00 54.29 93 GLU A C 1
ATOM 622 O O . GLU A 1 80 ? 28.010 -24.064 -1.356 1.00 50.81 93 GLU A O 1
ATOM 628 N N . LYS A 1 81 ? 27.367 -22.146 -2.368 1.00 48.84 94 LYS A N 1
ATOM 629 C CA . LYS A 1 81 ? 28.533 -21.359 -2.001 1.00 43.85 94 LYS A CA 1
ATOM 630 C C . LYS A 1 81 ? 28.196 -19.897 -1.754 1.00 57.14 94 LYS A C 1
ATOM 631 O O . LYS A 1 81 ? 29.010 -19.194 -1.148 1.00 66.56 94 LYS A O 1
ATOM 637 N N . SER A 1 82 ? 27.016 -19.419 -2.167 1.00 52.22 95 SER A N 1
ATOM 638 C CA . SER A 1 82 ? 26.622 -18.029 -1.965 1.00 45.98 95 SER A CA 1
ATOM 639 C C . SER A 1 82 ? 25.272 -17.901 -1.262 1.00 46.81 95 SER A C 1
ATOM 640 O O . SER A 1 82 ? 24.631 -16.850 -1.366 1.00 50.14 95 SER A O 1
ATOM 643 N N . ASN A 1 83 ? 24.828 -18.941 -0.551 1.00 46.21 96 ASN A N 1
ATOM 644 C CA . ASN A 1 83 ? 23.591 -18.903 0.236 1.00 47.43 96 ASN A CA 1
ATOM 645 C C . ASN A 1 83 ? 22.393 -18.488 -0.620 1.00 48.27 96 ASN A C 1
ATOM 646 O O . ASN A 1 83 ? 21.624 -17.590 -0.268 1.00 42.32 96 ASN A O 1
ATOM 651 N N . VAL A 1 84 ? 22.233 -19.159 -1.758 1.00 43.09 97 VAL A N 1
ATOM 652 C CA . VAL A 1 84 ? 21.164 -18.803 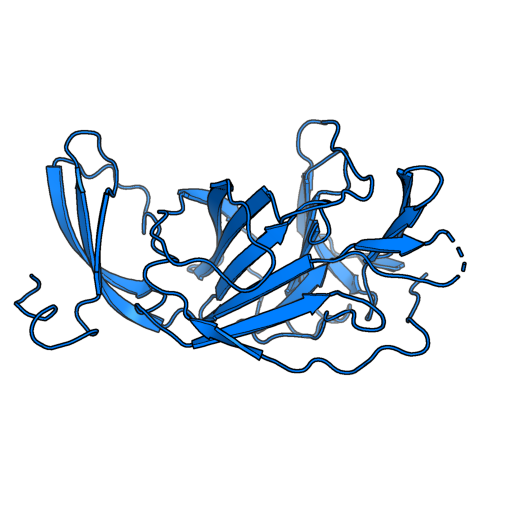-2.689 1.00 48.98 97 VAL A CA 1
ATOM 653 C C . VAL A 1 84 ? 19.823 -19.348 -2.210 1.00 50.27 97 VAL A C 1
ATOM 654 O O . VAL A 1 84 ? 18.861 -18.594 -2.021 1.00 46.64 97 VAL A O 1
ATOM 658 N N . VAL A 1 85 ? 19.733 -20.663 -2.018 1.00 40.54 98 VAL A N 1
ATOM 659 C CA . VAL A 1 85 ? 18.498 -21.274 -1.534 1.00 38.10 98 VAL A CA 1
ATOM 660 C C . VAL A 1 85 ? 18.287 -20.825 -0.092 1.00 43.36 98 VAL A C 1
ATOM 661 O O . VAL A 1 85 ? 19.047 -21.200 0.805 1.00 40.64 98 VAL A O 1
ATOM 665 N N . ARG A 1 86 ? 17.252 -20.016 0.136 1.00 43.00 99 ARG A N 1
ATOM 666 C CA . ARG A 1 86 ? 17.020 -19.444 1.452 1.00 44.31 99 ARG A CA 1
ATOM 667 C C . ARG A 1 86 ? 15.776 -19.965 2.151 1.00 51.37 99 ARG A C 1
ATOM 668 O O . ARG A 1 86 ? 15.675 -19.814 3.372 1.00 45.98 99 ARG A O 1
ATOM 676 N N . GLY A 1 87 ? 14.833 -20.565 1.436 1.00 45.40 100 GLY A N 1
ATOM 677 C CA . GLY A 1 87 ? 13.686 -21.119 2.127 1.00 48.81 100 GLY A CA 1
ATOM 678 C C . GLY A 1 87 ? 12.730 -21.857 1.223 1.00 41.26 100 GLY A C 1
ATOM 679 O O . GLY A 1 87 ? 13.075 -22.250 0.108 1.00 39.43 100 GLY A O 1
ATOM 680 N N . TRP A 1 88 ? 11.518 -22.056 1.745 1.00 33.52 101 TRP A N 1
ATOM 681 C CA . TRP A 1 88 ? 10.448 -22.736 1.030 1.00 39.66 101 TRP A CA 1
ATOM 682 C C . TRP A 1 88 ? 9.108 -22.150 1.452 1.00 37.09 101 TRP A C 1
ATOM 683 O O . TRP A 1 88 ? 8.958 -21.634 2.567 1.00 45.98 101 TRP A O 1
ATOM 694 N N . VAL A 1 89 ? 8.137 -22.244 0.546 1.00 35.86 102 VAL A N 1
ATOM 695 C CA . VAL A 1 89 ? 6.725 -22.027 0.845 1.00 39.85 102 VAL A CA 1
ATOM 696 C C . VAL A 1 89 ? 6.026 -23.369 0.696 1.00 41.40 102 VAL A C 1
ATOM 697 O O . VAL A 1 89 ? 6.068 -23.978 -0.381 1.00 46.31 102 VAL A O 1
ATOM 701 N N . PHE A 1 90 ? 5.389 -23.831 1.766 1.00 37.64 103 PHE A N 1
ATOM 702 C CA . PHE A 1 90 ? 4.608 -25.059 1.745 1.00 40.98 103 PHE A CA 1
ATOM 703 C C . PHE A 1 90 ? 3.129 -24.707 1.814 1.00 46.15 103 PHE A C 1
ATOM 704 O O . PHE A 1 90 ? 2.715 -23.909 2.662 1.00 41.52 103 PHE A O 1
ATOM 712 N N . GLY A 1 91 ? 2.339 -25.294 0.919 1.00 42.47 104 GLY A N 1
ATOM 713 C CA . GLY A 1 91 ? 0.916 -25.023 0.894 1.00 33.24 104 GLY A CA 1
ATOM 714 C C . GLY A 1 91 ? 0.166 -25.885 -0.098 1.00 38.67 104 GLY A C 1
ATOM 715 O O . GLY A 1 91 ? 0.550 -27.030 -0.350 1.00 38.33 104 GLY A O 1
ATOM 716 N N . SER A 1 92 ? -0.911 -25.347 -0.667 1.00 41.74 105 SER A N 1
ATOM 717 C CA . SER A 1 92 ? -1.693 -26.082 -1.652 1.00 41.66 105 SER A CA 1
ATOM 718 C C . SER A 1 92 ? -1.975 -25.210 -2.868 1.00 41.02 105 SER A C 1
ATOM 719 O O . SER A 1 92 ? -1.314 -25.343 -3.903 1.00 39.77 105 SER A O 1
ATOM 722 N N . THR A 1 93 ? -2.952 -24.310 -2.750 1.00 46.95 106 THR A N 1
ATOM 723 C CA . THR A 1 93 ? -3.281 -23.421 -3.857 1.00 52.87 106 THR A CA 1
ATOM 724 C C . THR A 1 93 ? -2.162 -22.435 -4.162 1.00 48.13 106 THR A C 1
ATOM 725 O O . THR A 1 93 ? -2.141 -21.866 -5.259 1.00 47.37 106 THR A O 1
ATOM 729 N N . MET A 1 94 ? -1.240 -22.221 -3.217 1.00 55.72 107 MET A N 1
ATOM 730 C CA . MET A 1 94 ? -0.206 -21.190 -3.320 1.00 52.36 107 MET A CA 1
ATOM 731 C C . MET A 1 94 ? -0.818 -19.813 -3.566 1.00 61.16 107 MET A C 1
ATOM 732 O O . MET A 1 94 ? -0.171 -18.919 -4.119 1.00 56.86 107 MET A O 1
ATOM 737 N N . ASN A 1 95 ? -2.073 -19.647 -3.158 1.00 59.71 108 ASN A N 1
ATOM 738 C CA . ASN A 1 95 ? -2.831 -18.407 -3.224 1.00 55.83 108 ASN A CA 1
ATOM 739 C C . ASN A 1 95 ? -3.031 -17.867 -1.813 1.00 56.73 108 ASN A C 1
ATOM 740 O O . ASN A 1 95 ? -2.523 -18.419 -0.833 1.00 58.36 108 ASN A O 1
ATOM 745 N N . ASN A 1 96 ? -3.799 -16.783 -1.709 1.00 51.04 109 ASN A N 1
ATOM 746 C CA . ASN A 1 96 ? -4.314 -16.359 -0.417 1.00 55.47 109 ASN A CA 1
ATOM 747 C C . ASN A 1 96 ? -5.727 -16.873 -0.172 1.00 51.12 109 ASN A C 1
ATOM 748 O O . ASN A 1 96 ? -6.401 -16.406 0.751 1.00 50.46 109 ASN A O 1
ATOM 753 N N . LYS A 1 97 ? -6.178 -17.840 -0.978 1.00 47.45 110 LYS A N 1
ATOM 754 C CA . LYS A 1 97 ? -7.402 -18.586 -0.715 1.00 52.83 110 LYS A CA 1
ATOM 755 C C . LYS A 1 97 ? -7.191 -19.747 0.248 1.00 49.28 110 LYS A C 1
ATOM 756 O O . LYS A 1 97 ? -8.175 -20.379 0.650 1.00 47.60 110 LYS A O 1
ATOM 762 N N . SER A 1 98 ? -5.945 -20.053 0.612 1.00 48.63 111 SER A N 1
ATOM 763 C CA . SER A 1 98 ? -5.645 -21.167 1.502 1.00 46.78 111 SER A CA 1
ATOM 764 C C . SER A 1 98 ? -4.477 -20.797 2.403 1.00 52.54 111 SER A C 1
ATOM 765 O O . SER A 1 98 ? -3.836 -19.756 2.234 1.00 46.69 111 SER A O 1
ATOM 768 N N . GLN A 1 99 ? -4.199 -21.675 3.364 1.00 51.93 112 GLN A N 1
ATOM 769 C CA . GLN A 1 99 ? -3.112 -21.474 4.311 1.00 49.71 112 GLN A CA 1
ATOM 770 C C . GLN A 1 99 ? -1.792 -21.960 3.726 1.00 46.34 112 GLN A C 1
ATOM 771 O O . GLN A 1 99 ? -1.734 -23.000 3.066 1.00 38.34 112 GLN A O 1
ATOM 777 N N . SER A 1 100 ? -0.736 -21.189 3.969 1.00 41.98 113 SER A N 1
ATOM 778 C CA . SER A 1 100 ? 0.617 -21.553 3.584 1.00 41.66 113 SER A CA 1
ATOM 779 C C . SER A 1 100 ? 1.561 -21.214 4.728 1.00 40.88 113 SER A C 1
ATOM 780 O O . SER A 1 100 ? 1.310 -20.288 5.508 1.00 51.32 113 SER A O 1
ATOM 783 N N . VAL A 1 101 ? 2.645 -21.979 4.827 1.00 40.94 114 VAL A N 1
ATOM 784 C CA . VAL A 1 101 ? 3.695 -21.737 5.808 1.00 38.50 114 VAL A CA 1
ATOM 785 C C . VAL A 1 101 ? 4.987 -21.431 5.063 1.00 32.32 114 VAL A C 1
ATOM 786 O O . VAL A 1 101 ? 5.377 -22.163 4.145 1.00 35.07 114 VAL A O 1
ATOM 790 N N . ILE A 1 102 ? 5.632 -20.334 5.444 1.00 41.33 115 ILE A N 1
ATOM 791 C CA . ILE A 1 102 ? 6.904 -19.913 4.876 1.00 44.39 115 ILE A CA 1
ATOM 792 C C . ILE A 1 102 ? 7.998 -20.223 5.885 1.00 45.67 115 ILE A C 1
ATOM 793 O O . ILE A 1 102 ? 7.865 -19.903 7.076 1.00 41.72 115 ILE A O 1
ATOM 798 N N . ILE A 1 103 ? 9.070 -20.859 5.414 1.00 41.14 116 ILE A N 1
ATOM 799 C CA . ILE A 1 103 ? 10.215 -21.228 6.242 1.00 39.60 116 ILE A CA 1
ATOM 800 C C . ILE A 1 103 ? 11.458 -20.693 5.547 1.00 38.89 116 ILE A C 1
ATOM 801 O O . ILE A 1 103 ? 11.874 -21.234 4.515 1.00 39.78 116 ILE A O 1
ATOM 806 N N . ILE A 1 104 ? 12.056 -19.634 6.103 1.00 37.50 117 ILE A N 1
ATOM 807 C CA . ILE A 1 104 ? 13.126 -18.921 5.416 1.00 42.83 117 ILE A CA 1
ATOM 808 C C . ILE A 1 104 ? 14.230 -18.506 6.379 1.00 38.42 117 ILE A C 1
ATOM 809 O O . ILE A 1 104 ? 14.038 -18.416 7.592 1.00 38.90 117 ILE A O 1
ATOM 814 N N . ASN A 1 105 ? 15.400 -18.247 5.799 1.00 44.44 118 ASN A N 1
ATOM 815 C CA . ASN A 1 105 ? 16.503 -17.550 6.449 1.00 42.72 118 ASN A CA 1
ATOM 816 C C . ASN A 1 105 ? 16.690 -16.239 5.692 1.00 47.82 118 ASN A C 1
ATOM 817 O O . ASN A 1 105 ? 17.123 -16.243 4.535 1.00 41.88 118 ASN A O 1
ATOM 822 N N . ASN A 1 106 ? 16.353 -15.121 6.337 1.00 47.78 119 ASN A N 1
ATOM 823 C CA . ASN A 1 106 ? 16.387 -13.817 5.688 1.00 45.26 119 ASN A CA 1
ATOM 824 C C . ASN A 1 106 ? 17.663 -13.039 5.995 1.00 44.58 119 ASN A C 1
ATOM 825 O O . ASN A 1 106 ? 17.662 -11.805 5.909 1.00 55.74 119 ASN A O 1
ATOM 830 N N . SER A 1 107 ? 18.743 -13.738 6.350 1.00 39.40 120 SER A N 1
ATOM 831 C CA . SER A 1 107 ? 20.100 -13.263 6.614 1.00 44.99 120 SER A CA 1
ATOM 832 C C . SER A 1 107 ? 20.283 -12.744 8.041 1.00 48.85 120 SER A C 1
ATOM 833 O O . SER A 1 107 ? 21.416 -12.447 8.424 1.00 57.93 120 SER A O 1
ATOM 836 N N . THR A 1 108 ? 19.224 -12.619 8.840 1.00 44.20 121 THR A N 1
ATOM 837 C CA . THR A 1 108 ? 19.392 -12.229 10.236 1.00 48.09 121 THR A CA 1
ATOM 838 C C . THR A 1 108 ? 18.625 -13.161 11.165 1.00 46.45 121 THR A C 1
ATOM 839 O O . THR A 1 108 ? 19.028 -13.367 12.315 1.00 44.64 121 THR A O 1
ATOM 843 N N . ASN A 1 109 ? 17.522 -13.729 10.681 1.00 41.80 122 ASN A N 1
ATOM 844 C CA . ASN A 1 109 ? 16.692 -14.607 11.491 1.00 37.48 122 ASN A CA 1
ATOM 845 C C . ASN A 1 109 ? 16.133 -15.729 10.629 1.00 47.19 122 ASN A C 1
ATOM 846 O O . ASN A 1 109 ? 15.997 -15.593 9.410 1.00 44.62 122 ASN A O 1
ATOM 851 N N . VAL A 1 110 ? 15.814 -16.843 11.279 1.00 46.54 123 VAL A N 1
ATOM 852 C CA . VAL A 1 110 ? 15.027 -17.907 10.668 1.00 40.35 123 VAL A CA 1
ATOM 853 C C . VAL A 1 110 ? 13.568 -17.658 11.021 1.00 42.19 123 VAL A C 1
ATOM 854 O O . VAL A 1 110 ? 13.210 -17.584 12.202 1.00 47.14 123 VAL A O 1
ATOM 858 N N . VAL A 1 111 ? 12.727 -17.514 10.000 1.00 37.63 124 VAL A N 1
ATOM 859 C CA . VAL A 1 111 ? 11.327 -17.149 10.173 1.00 34.69 124 VAL A CA 1
ATOM 860 C C . VAL A 1 111 ? 10.457 -18.291 9.669 1.00 40.80 124 VAL A C 1
ATOM 861 O O . VAL A 1 111 ? 10.693 -18.827 8.578 1.00 39.81 124 VAL A O 1
ATOM 865 N N . ILE A 1 112 ? 9.458 -18.660 10.468 1.00 35.41 125 ILE A N 1
ATOM 866 C CA . ILE A 1 112 ? 8.454 -19.652 10.102 1.00 44.69 125 ILE A CA 1
ATOM 867 C C . ILE A 1 112 ? 7.099 -19.019 10.379 1.00 45.84 125 ILE A C 1
ATOM 868 O O . ILE A 1 112 ? 6.767 -18.746 11.539 1.00 45.71 125 ILE A O 1
ATOM 873 N N . ARG A 1 113 ? 6.319 -18.777 9.328 1.00 47.71 126 ARG A N 1
ATOM 874 C CA . ARG A 1 113 ? 5.040 -18.087 9.466 1.00 40.60 126 ARG A CA 1
ATOM 875 C C . ARG A 1 113 ? 3.971 -18.820 8.671 1.00 38.67 126 ARG A C 1
ATOM 876 O O . ARG A 1 113 ? 4.103 -18.979 7.455 1.00 47.39 126 ARG A O 1
ATOM 884 N N . ALA A 1 114 ? 2.911 -19.250 9.352 1.00 43.12 127 ALA A N 1
ATOM 885 C CA . ALA A 1 114 ? 1.765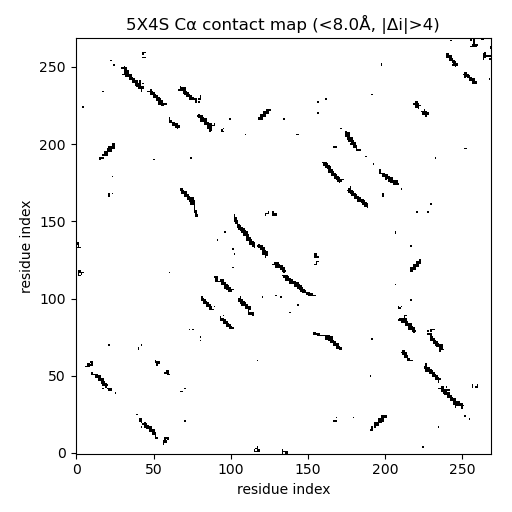 -19.882 8.706 1.00 41.30 127 ALA A CA 1
ATOM 886 C C . ALA A 1 114 ? 0.612 -18.886 8.708 1.00 43.83 127 ALA A C 1
ATOM 887 O O . ALA A 1 114 ? 0.081 -18.549 9.777 1.00 41.27 127 ALA A O 1
ATOM 889 N N . CYS A 1 115 ? 0.239 -18.424 7.510 1.00 39.38 128 CYS A N 1
ATOM 890 C CA . CYS A 1 115 ? -0.815 -17.435 7.310 1.00 43.40 128 CYS A CA 1
ATOM 891 C C . CYS A 1 115 ? -1.517 -17.730 5.988 1.00 46.89 128 CYS A C 1
ATOM 892 O O . CYS A 1 115 ? -1.124 -18.628 5.239 1.00 43.86 128 CYS A O 1
ATOM 895 N N . ASN A 1 116 ? -2.557 -16.948 5.695 1.00 53.06 129 ASN A N 1
ATOM 896 C CA . ASN A 1 116 ? -3.120 -16.875 4.347 1.00 46.41 129 ASN A CA 1
ATOM 897 C C . ASN A 1 116 ? -2.312 -15.825 3.595 1.00 46.61 129 ASN A C 1
ATOM 898 O O . ASN A 1 116 ? -2.595 -14.626 3.663 1.00 47.80 129 ASN A O 1
ATOM 903 N N . PHE A 1 117 ? -1.286 -16.276 2.877 1.00 41.90 130 PHE A N 1
ATOM 904 C CA . PHE A 1 117 ? -0.334 -15.378 2.241 1.00 52.70 130 PHE A CA 1
ATOM 905 C C . PHE A 1 117 ? -0.749 -15.060 0.812 1.00 50.80 130 PHE A C 1
ATOM 906 O O . PHE A 1 117 ? -1.198 -15.938 0.070 1.00 44.23 130 PHE A O 1
ATOM 914 N N . GLU A 1 118 ? -0.585 -13.794 0.429 1.00 54.13 131 GLU A N 1
ATOM 915 C CA . GLU A 1 118 ? -0.667 -13.391 -0.973 1.00 53.02 131 GLU A CA 1
ATOM 916 C C . GLU A 1 118 ? 0.723 -13.578 -1.574 1.00 51.53 131 GLU A C 1
ATOM 917 O O . GLU A 1 118 ? 1.498 -12.635 -1.750 1.00 53.95 131 GLU A O 1
ATOM 923 N N . LEU A 1 119 ? 1.040 -14.838 -1.874 1.00 47.20 132 LEU A N 1
ATOM 924 C CA . LEU A 1 119 ? 2.377 -15.196 -2.329 1.00 46.06 132 LEU A CA 1
ATOM 925 C C . LEU A 1 119 ? 2.710 -14.520 -3.650 1.00 47.68 132 LEU A C 1
ATOM 926 O O . LEU A 1 119 ? 1.862 -14.388 -4.536 1.00 45.12 132 LEU A O 1
ATOM 931 N N . CYS A 1 120 ? 3.961 -14.090 -3.773 1.00 52.61 133 CYS A N 1
ATOM 932 C CA . CYS A 1 120 ? 4.498 -13.719 -5.072 1.00 55.44 133 CYS A CA 1
ATOM 933 C C . CYS A 1 120 ? 4.761 -14.981 -5.882 1.00 58.17 133 CYS A C 1
ATOM 934 O O . CYS A 1 120 ? 5.337 -15.948 -5.374 1.00 57.58 133 CYS A O 1
ATOM 937 N N . ASP A 1 121 ? 4.319 -14.983 -7.142 1.00 55.67 134 ASP A N 1
ATOM 938 C CA . ASP A 1 121 ? 4.583 -16.132 -8.002 1.00 58.20 134 ASP A CA 1
ATOM 939 C C . ASP A 1 121 ? 6.073 -16.305 -8.252 1.00 59.32 134 ASP A C 1
ATOM 940 O O . ASP A 1 121 ? 6.531 -17.417 -8.537 1.00 60.06 134 ASP A O 1
ATOM 945 N N . ASN A 1 122 ? 6.845 -15.224 -8.141 1.00 54.30 135 ASN A N 1
ATOM 946 C CA . ASN A 1 122 ? 8.301 -15.26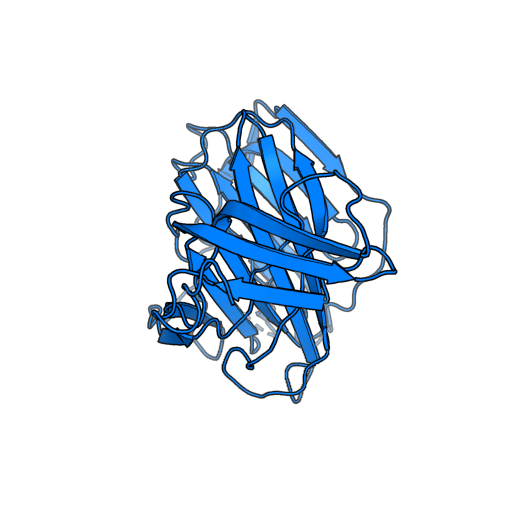0 -8.246 1.00 43.77 135 ASN A CA 1
ATOM 947 C C . ASN A 1 122 ? 8.888 -14.695 -6.956 1.00 48.09 135 ASN A C 1
ATOM 948 O O . ASN A 1 122 ? 9.381 -13.559 -6.932 1.00 54.50 135 ASN A O 1
ATOM 953 N N . PRO A 1 123 ? 8.839 -15.456 -5.862 1.00 45.07 136 PRO A N 1
ATOM 954 C CA . PRO A 1 123 ? 9.336 -14.939 -4.582 1.00 49.24 136 PRO A CA 1
ATOM 955 C C . PRO A 1 123 ? 10.845 -15.083 -4.493 1.00 52.12 136 PRO A C 1
ATOM 956 O O . PRO A 1 123 ? 11.411 -16.123 -4.842 1.00 53.73 136 PRO A O 1
ATOM 960 N N . PHE A 1 124 ? 11.500 -14.028 -4.019 1.00 45.46 137 PHE A N 1
ATOM 961 C CA . PHE A 1 124 ? 12.954 -14.046 -4.012 1.00 48.23 137 PHE A CA 1
ATOM 962 C C . PHE A 1 124 ? 13.490 -13.030 -3.018 1.00 56.68 137 PHE A C 1
ATOM 963 O O . PHE A 1 124 ? 12.826 -12.040 -2.694 1.00 51.38 137 PHE A O 1
ATOM 971 N N . PHE A 1 125 ? 14.695 -13.306 -2.532 1.00 55.83 138 PHE A N 1
ATOM 972 C CA . PHE A 1 125 ? 15.543 -12.283 -1.946 1.00 50.81 138 PHE A CA 1
ATOM 973 C C . PHE A 1 125 ? 16.432 -11.713 -3.042 1.00 60.55 138 PHE A C 1
ATOM 974 O O . PHE A 1 125 ? 16.722 -12.384 -4.033 1.00 65.69 138 PHE A O 1
ATOM 982 N N . ALA A 1 126 ? 16.849 -10.461 -2.872 1.00 52.86 139 ALA A N 1
ATOM 983 C CA . ALA A 1 126 ? 17.651 -9.776 -3.879 1.00 53.38 139 ALA A CA 1
ATOM 984 C C . ALA A 1 126 ? 18.871 -9.148 -3.224 1.00 57.09 139 ALA A C 1
ATOM 985 O O . ALA A 1 126 ? 18.742 -8.407 -2.242 1.00 53.12 139 ALA A O 1
ATOM 987 N N . VAL A 1 127 ? 20.046 -9.432 -3.787 1.00 58.34 140 VAL A N 1
ATOM 988 C CA . VAL A 1 127 ? 21.329 -9.028 -3.225 1.00 54.01 140 VAL A CA 1
ATOM 989 C C . VAL A 1 127 ? 22.097 -8.227 -4.265 1.00 53.95 140 VAL A C 1
ATOM 990 O O . VAL A 1 127 ? 22.129 -8.592 -5.445 1.00 60.13 140 VAL A O 1
ATOM 994 N N . SER A 1 128 ? 22.721 -7.138 -3.822 1.00 61.09 141 SER A N 1
ATOM 995 C CA . SER A 1 128 ? 23.533 -6.299 -4.698 1.00 69.16 141 SER A CA 1
ATOM 996 C C . SER A 1 128 ? 24.882 -6.972 -4.914 1.00 72.58 141 SER A C 1
ATOM 997 O O . SER A 1 128 ? 25.670 -7.115 -3.974 1.00 58.37 141 SER A O 1
ATOM 1000 N N . LYS A 1 129 ? 25.149 -7.388 -6.151 1.00 81.48 142 LYS A N 1
ATOM 1001 C CA . LYS A 1 129 ? 26.436 -8.008 -6.455 1.00 79.16 142 LYS A CA 1
ATOM 1002 C C . LYS A 1 129 ? 27.623 -7.082 -6.207 1.00 81.46 142 LYS A C 1
ATOM 1003 O O . LYS A 1 129 ? 28.640 -7.564 -5.679 1.00 81.01 142 LYS A O 1
ATOM 1009 N N . PRO A 1 130 ? 27.586 -5.781 -6.558 1.00 84.47 143 PRO A N 1
ATOM 1010 C CA . PRO A 1 130 ? 28.721 -4.915 -6.213 1.00 84.82 143 PRO A CA 1
ATOM 1011 C C . PRO A 1 130 ? 28.812 -4.623 -4.722 1.00 86.20 143 PRO A C 1
ATOM 1012 O O . PRO A 1 130 ? 29.901 -4.685 -4.145 1.00 84.96 143 PRO A O 1
ATOM 1016 N N . MET A 1 131 ? 27.682 -4.303 -4.086 1.00 84.47 144 MET A N 1
ATOM 1017 C CA . MET A 1 131 ? 27.694 -3.976 -2.664 1.00 83.64 144 MET A CA 1
ATOM 1018 C C . MET A 1 131 ? 27.744 -5.207 -1.767 1.00 82.83 144 MET A C 1
ATOM 1019 O O . MET A 1 131 ? 28.114 -5.084 -0.594 1.00 83.85 144 MET A O 1
ATOM 1024 N N . GLY A 1 132 ? 27.380 -6.380 -2.280 1.00 79.47 145 GLY A N 1
ATOM 1025 C CA . GLY A 1 132 ? 27.459 -7.595 -1.491 1.00 78.39 145 GLY A CA 1
ATOM 1026 C C . GLY A 1 132 ? 26.491 -7.670 -0.333 1.00 77.13 145 GLY A C 1
ATOM 1027 O O . GLY A 1 132 ? 26.676 -8.499 0.562 1.00 63.15 145 GLY A O 1
ATOM 1028 N N . THR A 1 133 ? 25.460 -6.829 -0.323 1.00 80.44 146 THR A N 1
ATOM 1029 C CA . THR A 1 133 ? 24.494 -6.784 0.762 1.00 71.12 146 THR A CA 1
ATOM 1030 C C . THR A 1 133 ? 23.096 -7.078 0.235 1.00 66.43 146 THR A C 1
ATOM 1031 O O . THR A 1 133 ? 22.768 -6.769 -0.915 1.00 61.25 146 THR A O 1
ATOM 1035 N N . GLN A 1 134 ? 22.276 -7.678 1.093 1.00 57.24 147 GLN A N 1
ATOM 1036 C CA . GLN A 1 134 ? 20.899 -7.990 0.734 1.00 60.94 147 GLN A CA 1
ATOM 1037 C C . GLN A 1 134 ? 20.094 -6.702 0.626 1.00 59.22 147 GLN A C 1
ATOM 1038 O O . GLN A 1 134 ? 20.045 -5.908 1.572 1.00 60.95 147 GLN A O 1
ATOM 1044 N N . THR A 1 135 ? 19.465 -6.491 -0.528 1.00 64.38 148 THR A N 1
ATOM 1045 C CA . THR A 1 135 ? 18.715 -5.268 -0.784 1.00 72.49 148 THR A CA 1
ATOM 1046 C C . THR A 1 135 ? 17.209 -5.462 -0.691 1.00 83.27 148 THR A C 1
ATOM 1047 O O . THR A 1 135 ? 16.519 -4.622 -0.103 1.00 80.43 148 THR A O 1
ATOM 1051 N N . HIS A 1 136 ? 16.675 -6.545 -1.251 1.00 91.24 149 HIS A N 1
ATOM 1052 C CA . HIS A 1 136 ? 15.233 -6.729 -1.307 1.00 90.06 149 HIS A CA 1
ATOM 1053 C C . HIS A 1 136 ? 14.837 -8.069 -0.706 1.00 83.74 149 HIS A C 1
ATOM 1054 O O . HIS A 1 136 ? 15.615 -9.025 -0.695 1.00 77.98 149 HIS A O 1
ATOM 1061 N N . THR A 1 137 ? 13.609 -8.115 -0.193 1.00 80.21 150 THR A N 1
ATOM 1062 C CA . THR A 1 137 ? 12.968 -9.359 0.231 1.00 71.27 150 THR A CA 1
ATOM 1063 C C . THR A 1 137 ? 11.525 -9.286 -0.255 1.00 66.91 150 THR A C 1
ATOM 1064 O O . THR A 1 137 ? 10.698 -8.583 0.335 1.00 66.79 150 THR A O 1
ATOM 1068 N N . MET A 1 138 ? 11.228 -9.998 -1.341 1.00 65.38 151 MET A N 1
ATOM 1069 C CA . MET A 1 138 ? 9.933 -9.899 -2.013 1.00 55.68 151 MET A CA 1
ATOM 1070 C C . MET A 1 138 ? 9.340 -11.301 -2.119 1.00 48.38 151 MET A C 1
ATOM 1071 O O . MET A 1 138 ? 9.576 -12.026 -3.091 1.00 52.41 151 MET A O 1
ATOM 1076 N N . ILE A 1 139 ? 8.570 -11.675 -1.099 1.00 47.55 152 ILE A N 1
ATOM 1077 C CA . ILE A 1 139 ? 7.982 -13.000 -0.994 1.00 50.35 152 ILE A CA 1
ATOM 1078 C C . ILE A 1 139 ? 6.461 -12.946 -1.050 1.00 49.39 152 ILE A C 1
ATOM 1079 O O . ILE A 1 139 ? 5.832 -13.769 -1.719 1.00 44.14 152 ILE A O 1
ATOM 1084 N N . PHE A 1 140 ? 5.854 -11.991 -0.350 1.00 43.58 153 PHE A N 1
ATOM 1085 C CA . PHE A 1 140 ? 4.408 -11.835 -0.352 1.00 51.72 153 PHE A CA 1
ATOM 1086 C C . PHE A 1 140 ? 4.069 -10.360 -0.201 1.00 55.18 153 PHE A C 1
ATOM 1087 O O . PHE A 1 140 ? 4.846 -9.584 0.363 1.00 55.83 153 PHE A O 1
ATOM 1095 N N . ASP A 1 141 ? 2.897 -9.982 -0.711 1.00 66.89 154 ASP A N 1
ATOM 1096 C CA . ASP A 1 141 ? 2.433 -8.603 -0.638 1.00 79.06 154 ASP A CA 1
ATOM 1097 C C . ASP A 1 141 ? 1.416 -8.371 0.472 1.00 76.40 154 ASP A C 1
ATOM 1098 O O . ASP A 1 141 ? 1.194 -7.217 0.855 1.00 85.72 154 ASP A O 1
ATOM 1103 N N . ASN A 1 142 ? 0.805 -9.430 0.999 1.00 66.96 155 ASN A N 1
ATOM 1104 C CA . ASN A 1 142 ? -0.202 -9.302 2.043 1.00 69.26 155 ASN A CA 1
ATOM 1105 C C . ASN A 1 142 ? -0.326 -10.636 2.765 1.00 59.42 155 ASN A C 1
ATOM 1106 O O . ASN A 1 142 ? 0.049 -11.686 2.235 1.00 50.90 155 ASN A O 1
ATOM 1111 N N . ALA A 1 143 ? -0.856 -10.581 3.986 1.00 52.75 156 ALA A N 1
ATOM 1112 C CA . ALA A 1 143 ? -1.043 -11.780 4.789 1.00 53.69 156 ALA A CA 1
ATOM 1113 C C . ALA A 1 143 ? -2.117 -11.521 5.836 1.00 52.48 156 ALA A C 1
ATOM 1114 O O . ALA A 1 143 ? -2.138 -10.456 6.459 1.00 56.35 156 ALA A O 1
ATOM 1116 N N . PHE A 1 144 ? -3.000 -12.500 6.023 1.00 47.65 157 PHE A N 1
ATOM 1117 C CA . PHE A 1 144 ? -4.033 -12.423 7.045 1.00 49.77 157 PHE A CA 1
ATOM 1118 C C . PHE A 1 144 ? -4.295 -13.824 7.580 1.00 53.81 157 PHE A C 1
ATOM 1119 O O . PHE A 1 144 ? -3.813 -14.820 7.033 1.00 57.91 157 PHE A O 1
ATOM 1127 N N . ASN A 1 145 ? -5.077 -13.887 8.658 1.00 50.31 158 ASN A N 1
ATOM 1128 C CA . ASN A 1 145 ? -5.388 -15.140 9.349 1.00 54.00 158 ASN A CA 1
ATOM 1129 C C . ASN A 1 145 ? -4.114 -15.920 9.662 1.00 54.56 158 ASN A C 1
ATOM 1130 O O . ASN A 1 145 ? -4.003 -17.120 9.399 1.00 50.39 158 ASN A O 1
ATOM 1135 N N . CYS A 1 146 ? -3.140 -15.216 10.230 1.00 53.66 159 CYS A N 1
ATOM 1136 C CA . CYS A 1 146 ? -1.870 -15.838 10.574 1.00 58.21 159 CYS A CA 1
ATOM 1137 C C . CYS A 1 146 ? -2.056 -16.837 11.707 1.00 53.09 159 CYS A C 1
ATOM 1138 O O . CYS A 1 146 ? -2.579 -16.498 12.773 1.00 51.61 159 CYS A O 1
ATOM 1141 N N . THR A 1 147 ? -1.623 -18.072 11.473 1.00 56.03 160 THR A N 1
ATOM 1142 C CA . THR A 1 147 ? -1.820 -19.152 12.426 1.00 65.96 160 THR A CA 1
ATOM 1143 C C . THR A 1 147 ? -0.565 -19.530 13.194 1.00 58.20 160 THR A C 1
ATOM 1144 O O . THR A 1 147 ? -0.675 -19.979 14.337 1.00 53.93 160 THR A O 1
ATOM 1148 N N . PHE A 1 148 ? 0.622 -19.365 12.609 1.00 54.51 161 PHE A N 1
ATOM 1149 C CA . PHE A 1 148 ? 1.842 -19.753 13.306 1.00 45.55 161 PHE A CA 1
ATOM 1150 C C . PHE A 1 148 ? 2.914 -18.689 13.125 1.00 50.42 161 PHE A C 1
ATOM 1151 O O . PHE A 1 148 ? 3.061 -18.122 12.038 1.00 52.80 161 PHE A O 1
ATOM 1159 N N . GLU A 1 149 ? 3.670 -18.440 14.196 1.00 46.21 162 GLU A N 1
ATOM 1160 C CA . GLU A 1 149 ? 4.688 -17.394 14.222 1.00 47.00 162 GLU A CA 1
ATOM 1161 C C . GLU A 1 149 ? 5.908 -17.894 14.981 1.00 50.69 162 GLU A C 1
ATOM 1162 O O . GLU A 1 149 ? 5.810 -18.222 16.168 1.00 52.90 162 GLU A O 1
ATOM 1168 N N . TYR A 1 150 ? 7.052 -17.943 14.299 1.00 47.65 163 TYR A N 1
ATOM 1169 C CA . TYR A 1 150 ? 8.331 -18.271 14.918 1.00 37.00 163 TYR A CA 1
ATOM 1170 C C . TYR A 1 150 ? 9.421 -17.406 14.305 1.00 42.38 163 TYR A C 1
ATOM 1171 O O . TYR A 1 150 ? 9.537 -17.328 13.077 1.00 38.61 163 TYR A O 1
ATOM 1180 N N . ILE A 1 151 ? 10.220 -16.774 15.163 1.00 41.85 164 ILE A N 1
ATOM 1181 C CA . ILE A 1 151 ? 11.368 -15.974 14.750 1.00 42.23 164 ILE A CA 1
ATOM 1182 C C . ILE A 1 151 ? 12.542 -16.349 15.644 1.00 47.57 164 ILE A C 1
ATOM 1183 O O . ILE A 1 151 ? 12.465 -16.198 16.869 1.00 41.63 164 ILE A O 1
ATOM 1188 N N . SER A 1 152 ? 13.624 -16.828 15.036 1.00 43.58 165 SER A N 1
ATOM 1189 C CA . SER A 1 152 ? 14.770 -17.306 15.792 1.00 49.51 165 SER A CA 1
ATOM 1190 C C . SER A 1 152 ? 15.544 -16.140 16.403 1.00 49.52 165 SER A C 1
ATOM 1191 O O . SER A 1 152 ? 15.279 -14.964 16.135 1.00 56.20 165 SER A O 1
ATOM 1194 N N . ASP A 1 153 ? 16.521 -16.488 17.240 1.00 50.53 166 ASP A N 1
ATOM 1195 C CA . ASP A 1 153 ? 17.486 -15.506 17.712 1.00 58.08 166 ASP A CA 1
ATOM 1196 C C . ASP A 1 153 ? 18.253 -14.928 16.529 1.00 59.78 166 ASP A C 1
ATOM 1197 O O . ASP A 1 153 ? 18.447 -15.588 15.504 1.00 60.31 166 ASP A O 1
ATOM 1202 N N . ALA A 1 154 ? 18.689 -13.681 16.674 1.00 58.20 167 ALA A N 1
ATOM 1203 C CA . ALA A 1 154 ? 19.336 -12.992 15.569 1.00 53.07 167 ALA A CA 1
ATOM 1204 C C . ALA A 1 154 ? 20.737 -13.539 15.328 1.00 58.22 167 ALA A C 1
ATOM 1205 O O . ALA A 1 154 ? 21.438 -13.957 16.252 1.00 60.35 167 ALA A O 1
ATOM 1207 N N . PHE A 1 155 ? 21.140 -13.537 14.061 1.00 56.12 168 PHE A N 1
ATOM 1208 C CA . PHE A 1 155 ? 22.490 -13.916 13.671 1.00 47.51 168 PHE A CA 1
ATOM 1209 C C . PHE A 1 155 ? 22.908 -13.042 12.495 1.00 49.79 168 PHE A C 1
ATOM 1210 O O . PHE A 1 155 ? 22.179 -12.140 12.076 1.00 52.14 168 PHE A O 1
ATOM 1218 N N . SER A 1 156 ? 24.096 -13.316 11.961 1.00 47.21 169 SER A N 1
ATOM 1219 C CA . SER A 1 156 ? 24.652 -12.557 10.844 1.00 63.48 169 SER A CA 1
ATOM 1220 C C . SER A 1 156 ? 25.186 -13.538 9.808 1.00 64.89 169 SER A C 1
ATOM 1221 O O . SER A 1 156 ? 26.173 -14.237 10.060 1.00 68.03 169 SER A O 1
ATOM 1224 N N . LEU A 1 157 ? 24.540 -13.586 8.646 1.00 59.24 170 LEU A N 1
ATOM 1225 C CA . LEU A 1 157 ? 24.884 -14.518 7.582 1.00 47.83 170 LEU A CA 1
ATOM 1226 C C . LEU A 1 157 ? 25.541 -13.776 6.426 1.00 49.18 170 LEU A C 1
ATOM 1227 O O . LEU A 1 157 ? 25.099 -12.686 6.047 1.00 55.67 170 LEU A O 1
ATOM 1232 N N . ASP A 1 158 ? 26.590 -14.373 5.864 1.00 59.03 171 ASP A N 1
ATOM 1233 C CA . ASP A 1 158 ? 27.260 -13.798 4.702 1.00 63.13 171 ASP A CA 1
ATOM 1234 C C . ASP A 1 158 ? 26.363 -13.959 3.480 1.00 56.55 171 ASP A C 1
ATOM 1235 O O . ASP A 1 158 ? 26.123 -15.077 3.014 1.00 52.84 171 ASP A O 1
ATOM 1240 N N . VAL A 1 159 ? 25.875 -12.833 2.956 1.00 56.65 172 VAL A N 1
ATOM 1241 C CA . VAL A 1 159 ? 24.947 -12.844 1.831 1.00 53.44 172 VAL A CA 1
ATOM 1242 C C . VAL A 1 159 ? 25.650 -12.701 0.488 1.00 57.18 172 VAL A C 1
ATOM 1243 O O . VAL A 1 159 ? 25.032 -12.960 -0.558 1.00 56.86 172 VAL A O 1
ATOM 1247 N N . SER A 1 160 ? 26.925 -12.325 0.480 1.00 59.42 173 SER A N 1
ATOM 1248 C CA . SER A 1 160 ? 27.594 -11.920 -0.746 1.00 67.83 173 SER A CA 1
ATOM 1249 C C . SER A 1 160 ? 27.864 -13.110 -1.665 1.00 57.41 173 SER A C 1
ATOM 1250 O O . SER A 1 160 ? 27.942 -14.265 -1.237 1.00 46.34 173 SER A O 1
ATOM 1253 N N . GLU A 1 161 ? 28.017 -12.801 -2.951 1.00 56.66 174 GLU A N 1
ATOM 1254 C CA . GLU A 1 161 ? 28.341 -13.814 -3.946 1.00 65.08 174 GLU A CA 1
ATOM 1255 C C . GLU A 1 161 ? 29.754 -14.342 -3.729 1.00 64.74 174 GLU A C 1
ATOM 1256 O O . GLU A 1 161 ? 30.689 -13.576 -3.479 1.00 56.19 174 GLU A O 1
ATOM 1262 N N . LYS A 1 162 ? 29.905 -15.661 -3.820 1.00 63.70 175 LYS A N 1
ATOM 1263 C CA . LYS A 1 162 ? 31.195 -16.316 -3.672 1.00 58.41 175 LYS A CA 1
ATOM 1264 C C . LYS A 1 162 ? 31.594 -16.986 -4.980 1.00 57.30 175 LYS A C 1
ATOM 1265 O O . LYS A 1 162 ? 30.763 -17.226 -5.861 1.00 55.81 175 LYS A O 1
ATOM 1271 N N . SER A 1 163 ? 32.884 -17.289 -5.094 1.00 54.73 176 SER A N 1
ATOM 1272 C CA . SER A 1 163 ? 33.448 -17.901 -6.285 1.00 54.46 176 SER A CA 1
ATOM 1273 C C . SER A 1 163 ? 34.037 -19.264 -5.945 1.00 65.82 176 SER A C 1
ATOM 1274 O O . SER A 1 163 ? 34.392 -19.543 -4.796 1.00 53.57 176 SER A O 1
ATOM 1277 N N . GLY A 1 164 ? 34.135 -20.115 -6.964 1.00 71.84 177 GLY A N 1
ATOM 1278 C CA . GLY A 1 164 ? 34.745 -21.421 -6.804 1.00 62.27 177 GLY A CA 1
ATOM 1279 C C . GLY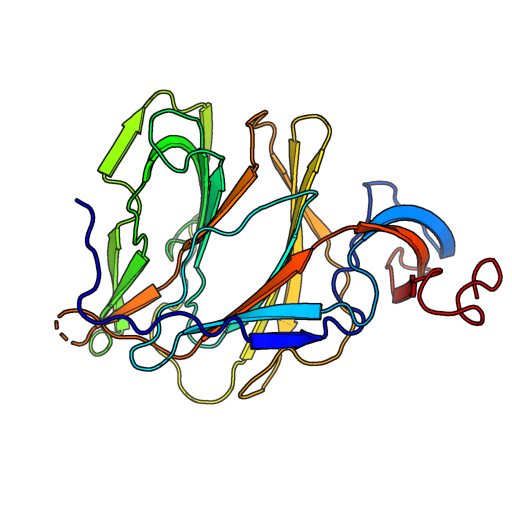 A 1 164 ? 33.755 -22.564 -6.717 1.00 56.47 177 GLY A C 1
ATOM 1280 O O . GLY A 1 164 ? 32.686 -22.523 -7.332 1.00 58.15 177 GLY A O 1
ATOM 1281 N N . ASN A 1 165 ? 34.108 -23.594 -5.954 1.00 48.30 178 ASN A N 1
ATOM 1282 C CA . ASN A 1 165 ? 33.268 -24.771 -5.813 1.00 43.90 178 ASN A CA 1
ATOM 1283 C C . ASN A 1 165 ? 32.143 -24.521 -4.814 1.00 42.55 178 ASN A C 1
ATOM 1284 O O . ASN A 1 165 ? 32.229 -23.650 -3.944 1.00 42.76 178 ASN A O 1
ATOM 1289 N N . PHE A 1 166 ? 31.075 -25.303 -4.954 1.00 46.68 179 PHE A N 1
ATOM 1290 C CA . PHE A 1 166 ? 30.057 -25.367 -3.916 1.00 48.42 179 PHE A CA 1
ATOM 1291 C C . PHE A 1 166 ? 30.674 -25.951 -2.654 1.00 49.73 179 PHE A C 1
ATOM 1292 O O . PHE A 1 166 ? 31.245 -27.044 -2.682 1.00 47.43 179 PHE A O 1
ATOM 1300 N N . LYS A 1 167 ? 30.577 -25.218 -1.548 1.00 48.17 180 LYS A N 1
ATOM 1301 C CA . LYS A 1 167 ? 31.248 -25.615 -0.318 1.00 48.03 180 LYS A CA 1
ATOM 1302 C C . LYS A 1 167 ? 30.306 -26.169 0.740 1.00 45.06 180 LYS A C 1
ATOM 1303 O O . LYS A 1 167 ? 30.784 -26.724 1.736 1.00 46.24 180 LYS A O 1
ATOM 1309 N N . HIS A 1 168 ? 28.993 -26.047 0.557 1.00 45.65 181 HIS A N 1
ATOM 1310 C CA . HIS A 1 168 ? 28.043 -26.435 1.589 1.00 41.40 181 HIS A CA 1
ATOM 1311 C C . HIS A 1 168 ? 26.957 -27.318 0.995 1.00 43.89 181 HIS A C 1
ATOM 1312 O O . HIS A 1 168 ? 26.337 -26.956 -0.009 1.00 43.37 181 HIS A O 1
ATOM 1319 N N . LEU A 1 169 ? 26.732 -28.475 1.615 1.00 44.53 182 LEU A N 1
ATOM 1320 C CA . LEU A 1 169 ? 25.644 -29.375 1.249 1.00 34.37 182 LEU A CA 1
ATOM 1321 C C . LEU A 1 169 ? 24.643 -29.384 2.397 1.00 42.79 182 LEU A C 1
ATOM 1322 O O . LEU A 1 169 ? 24.950 -29.869 3.495 1.00 46.20 182 LEU A O 1
ATOM 1327 N N . ARG A 1 170 ? 23.453 -28.842 2.140 1.00 45.06 183 ARG A N 1
ATOM 1328 C CA . ARG A 1 170 ? 22.400 -28.727 3.142 1.00 41.54 183 ARG A CA 1
ATOM 1329 C C . ARG A 1 170 ? 21.232 -29.617 2.739 1.00 45.18 183 ARG A C 1
ATOM 1330 O O . ARG A 1 170 ? 20.610 -29.397 1.695 1.00 37.72 183 ARG A O 1
ATOM 1338 N N . GLU A 1 171 ? 20.937 -30.613 3.568 1.00 44.22 184 GLU A N 1
ATOM 1339 C CA . GLU A 1 171 ? 19.902 -31.596 3.292 1.00 36.60 184 GLU A CA 1
ATOM 1340 C C . GLU A 1 171 ? 18.760 -31.456 4.291 1.00 40.52 184 GLU A C 1
ATOM 1341 O O . GLU A 1 171 ? 18.964 -31.085 5.450 1.00 40.84 184 GLU A O 1
ATOM 1347 N N . PHE A 1 172 ? 17.552 -31.752 3.820 1.00 41.35 185 PHE A N 1
ATOM 1348 C CA . PHE A 1 172 ? 16.335 -31.615 4.603 1.00 38.91 185 PHE A CA 1
ATOM 1349 C C . PHE A 1 172 ? 15.377 -32.729 4.215 1.00 43.73 185 PHE A C 1
ATOM 1350 O O . PHE A 1 172 ? 15.421 -33.242 3.094 1.00 40.48 185 PHE A O 1
ATOM 1358 N N . VAL A 1 173 ? 14.507 -33.094 5.152 1.00 36.06 186 VAL A N 1
ATOM 1359 C CA . VAL A 1 173 ? 13.394 -33.995 4.881 1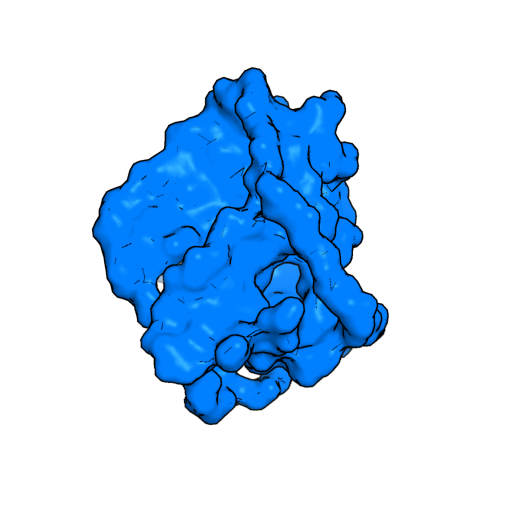.00 37.20 186 VAL A CA 1
ATOM 1360 C C . VAL A 1 173 ? 12.131 -33.358 5.438 1.00 38.09 186 VAL A C 1
ATOM 1361 O O . VAL A 1 173 ? 12.093 -32.972 6.612 1.00 42.98 186 VAL A O 1
ATOM 1365 N N . PHE A 1 174 ? 11.106 -33.237 4.598 1.00 37.19 187 PHE A N 1
ATOM 1366 C CA . PHE A 1 174 ? 9.836 -32.644 4.996 1.00 38.24 187 PHE A CA 1
ATOM 1367 C C . PHE A 1 174 ? 8.749 -33.704 4.913 1.00 40.51 187 PHE A C 1
ATOM 1368 O O . PHE A 1 174 ? 8.548 -34.309 3.854 1.00 37.78 187 PHE A O 1
ATOM 1376 N N . LYS A 1 175 ? 8.054 -33.929 6.028 1.00 41.21 188 LYS A N 1
ATOM 1377 C CA . LYS A 1 175 ? 6.928 -34.852 6.061 1.00 43.95 188 LYS A CA 1
ATOM 1378 C C . LYS A 1 175 ? 5.723 -34.166 6.685 1.00 50.52 188 LYS A C 1
ATOM 1379 O O . LYS A 1 175 ? 5.864 -33.298 7.547 1.00 42.39 188 LYS A O 1
ATOM 1385 N N . ASN A 1 176 ? 4.534 -34.558 6.241 1.00 49.76 189 ASN A N 1
ATOM 1386 C CA . ASN A 1 176 ? 3.280 -34.092 6.830 1.00 52.15 189 ASN A CA 1
ATOM 1387 C C . ASN A 1 176 ? 2.622 -35.302 7.483 1.00 49.54 189 ASN A C 1
ATOM 1388 O O . ASN A 1 176 ? 2.008 -36.129 6.802 1.00 42.83 189 ASN A O 1
ATOM 1393 N N . LYS A 1 177 ? 2.754 -35.405 8.804 1.00 43.81 190 LYS A N 1
ATOM 1394 C CA . LYS A 1 177 ? 2.342 -36.601 9.528 1.00 48.16 190 LYS A CA 1
ATOM 1395 C C . LYS A 1 177 ? 1.598 -36.211 10.794 1.00 45.12 190 LYS A C 1
ATOM 1396 O O . LYS A 1 177 ? 2.091 -35.395 11.578 1.00 41.71 190 LYS A O 1
ATOM 1402 N N . ASP A 1 178 ? 0.416 -36.801 10.986 1.00 52.68 191 ASP A N 1
ATOM 1403 C CA . ASP A 1 178 ? -0.388 -36.611 12.196 1.00 53.60 191 ASP A CA 1
ATOM 1404 C C . ASP A 1 178 ? -0.730 -35.143 12.438 1.00 53.76 191 ASP A C 1
ATOM 1405 O O . ASP A 1 178 ? -0.887 -34.712 13.582 1.00 49.55 191 ASP A O 1
ATOM 1410 N N . GLY A 1 179 ? -0.862 -34.365 11.368 1.00 53.35 192 GLY A N 1
ATOM 1411 C CA . GLY A 1 179 ? -1.164 -32.954 11.500 1.00 45.34 192 GLY A CA 1
ATOM 1412 C C . GLY A 1 179 ? 0.040 -32.069 11.716 1.00 48.93 192 GLY A C 1
ATOM 1413 O O . GLY A 1 179 ? -0.125 -30.858 11.904 1.00 48.29 192 GLY A O 1
ATOM 1414 N N . PHE A 1 180 ? 1.243 -32.632 11.688 1.00 36.10 193 PHE A N 1
ATOM 1415 C CA . PHE A 1 180 ? 2.470 -31.893 11.930 1.00 31.56 193 PHE A CA 1
ATOM 1416 C C . PHE A 1 180 ? 3.311 -31.825 10.664 1.00 39.49 193 PHE A C 1
ATOM 1417 O O . PHE A 1 180 ? 3.252 -32.711 9.806 1.00 44.97 193 PHE A O 1
ATOM 1425 N N . LEU A 1 181 ? 4.098 -30.759 10.563 1.00 40.99 194 LEU A N 1
ATOM 1426 C CA . LEU A 1 181 ? 5.127 -30.631 9.537 1.00 40.32 194 LEU A CA 1
ATOM 1427 C C . LEU A 1 181 ? 6.457 -30.982 10.194 1.00 42.19 194 LEU A C 1
ATOM 1428 O O . LEU A 1 181 ? 7.049 -30.166 10.906 1.00 37.91 194 LEU A O 1
ATOM 1433 N N . TYR A 1 182 ? 6.901 -32.218 9.977 1.00 34.53 195 TYR A N 1
ATOM 1434 C CA . TYR A 1 182 ? 8.206 -32.672 10.430 1.00 29.62 195 TYR A CA 1
ATOM 1435 C C . TYR A 1 182 ? 9.291 -32.154 9.496 1.00 40.57 195 TYR A C 1
ATOM 1436 O O . TYR A 1 182 ? 9.240 -32.384 8.280 1.00 38.00 195 TYR A O 1
ATOM 1445 N N . VAL A 1 183 ? 10.278 -31.471 10.073 1.00 35.58 196 VAL A N 1
ATOM 1446 C CA . VAL A 1 183 ? 11.417 -30.924 9.347 1.00 32.93 196 VAL A CA 1
ATOM 1447 C C . VAL A 1 183 ? 12.682 -31.535 9.934 1.00 35.09 196 VAL A C 1
ATOM 1448 O O . VAL A 1 183 ? 13.019 -31.285 11.103 1.00 40.32 196 VAL A O 1
ATOM 1452 N N . TYR A 1 184 ? 13.377 -32.332 9.122 1.00 33.15 197 TYR A N 1
ATOM 1453 C CA . TYR A 1 184 ? 14.666 -32.925 9.443 1.00 33.49 197 TYR A CA 1
ATOM 1454 C C . TYR A 1 184 ? 15.765 -32.211 8.664 1.00 40.76 197 TYR A C 1
ATOM 1455 O O . TYR A 1 184 ? 15.545 -31.739 7.543 1.00 42.30 197 TYR A O 1
ATOM 1464 N N . LYS A 1 185 ? 16.960 -32.165 9.254 1.00 36.08 198 LYS A N 1
ATOM 1465 C CA . LYS A 1 185 ? 18.060 -31.378 8.715 1.00 35.29 198 LYS A CA 1
ATOM 1466 C C . LYS A 1 185 ? 19.381 -32.117 8.871 1.00 35.15 198 LYS A C 1
ATOM 1467 O O . LYS A 1 185 ? 19.602 -32.816 9.864 1.00 38.81 198 LYS A O 1
ATOM 1473 N N . GLY A 1 186 ? 20.255 -31.946 7.884 1.00 37.03 199 GLY A N 1
ATOM 1474 C CA . GLY A 1 186 ? 21.627 -32.408 7.977 1.00 32.29 199 GLY A CA 1
ATOM 1475 C C . GLY A 1 186 ? 22.509 -31.516 7.131 1.00 42.30 199 GLY A C 1
ATOM 1476 O O . GLY A 1 186 ? 22.041 -30.844 6.209 1.00 45.06 199 GLY A O 1
ATOM 1477 N N . TYR A 1 187 ? 23.796 -31.505 7.463 1.00 38.60 200 TYR A N 1
ATOM 1478 C CA . TYR A 1 187 ? 24.755 -30.673 6.754 1.00 34.82 200 TYR A CA 1
ATOM 1479 C C . TYR A 1 187 ? 26.059 -31.434 6.583 1.00 41.81 200 TYR A C 1
ATOM 1480 O O . TYR A 1 187 ? 26.441 -32.239 7.438 1.00 42.14 200 TYR A O 1
ATOM 1489 N N . GLN A 1 188 ? 26.741 -31.173 5.469 1.00 38.55 201 GLN A N 1
ATOM 1490 C CA . GLN A 1 188 ? 28.105 -31.660 5.318 1.00 40.50 201 GLN A CA 1
ATOM 1491 C C . GLN A 1 188 ? 28.833 -30.772 4.323 1.00 46.14 201 GLN A C 1
ATOM 1492 O O . GLN A 1 188 ? 28.208 -30.241 3.396 1.00 34.64 201 GLN A O 1
ATOM 1498 N N . PRO A 1 189 ? 30.136 -30.571 4.498 1.00 48.15 202 PRO A N 1
ATOM 1499 C CA . PRO A 1 189 ? 30.896 -29.771 3.537 1.00 49.15 202 PRO A CA 1
ATOM 1500 C C . PRO A 1 189 ? 31.203 -30.559 2.276 1.00 49.87 202 PRO A C 1
ATOM 1501 O O . PRO A 1 189 ? 31.304 -31.788 2.288 1.00 52.19 202 PRO A O 1
ATOM 1505 N N . ILE A 1 190 ? 31.346 -29.824 1.173 1.00 52.21 203 ILE A N 1
ATOM 1506 C CA . ILE A 1 190 ? 31.677 -30.388 -0.131 1.00 46.90 203 ILE A CA 1
ATOM 1507 C C . ILE A 1 190 ? 32.614 -29.426 -0.852 1.00 52.37 203 ILE A C 1
ATOM 1508 O O . ILE A 1 190 ? 32.881 -28.319 -0.386 1.00 49.81 203 ILE A O 1
ATOM 1513 N N . ASP A 1 191 ? 33.131 -29.875 -2.000 1.00 73.92 204 ASP A N 1
ATOM 1514 C CA . ASP A 1 191 ? 33.749 -28.970 -2.971 1.00 85.10 204 ASP A CA 1
ATOM 1515 C C . ASP A 1 191 ? 33.565 -29.621 -4.344 1.00 76.82 204 ASP A C 1
ATOM 1516 O O . ASP A 1 191 ? 34.375 -30.443 -4.780 1.00 71.04 204 ASP A O 1
ATOM 1521 N N . VAL A 1 192 ? 32.469 -29.251 -5.006 1.00 72.30 205 VAL A N 1
ATOM 1522 C CA . VAL A 1 192 ? 32.101 -29.805 -6.300 1.00 62.42 205 VAL A CA 1
ATOM 1523 C C . VAL A 1 192 ? 31.509 -28.682 -7.139 1.00 51.04 205 VAL A C 1
ATOM 1524 O O . VAL A 1 192 ? 31.067 -27.657 -6.620 1.00 50.72 205 VAL A O 1
ATOM 1528 N N . VAL A 1 193 ? 31.525 -28.882 -8.454 1.00 48.73 206 VAL A N 1
ATOM 1529 C CA . VAL A 1 193 ? 31.029 -27.879 -9.387 1.00 58.37 206 VAL A CA 1
ATOM 1530 C C . VAL A 1 193 ? 29.625 -28.207 -9.895 1.00 49.11 206 VAL A C 1
ATOM 1531 O O . VAL A 1 193 ? 28.913 -27.297 -10.350 1.00 54.31 206 VAL A O 1
ATOM 1535 N N . ARG A 1 194 ? 29.192 -29.459 -9.792 1.00 43.72 207 ARG A N 1
ATOM 1536 C CA . ARG A 1 194 ? 27.877 -29.844 -10.284 1.00 42.83 207 ARG A CA 1
ATOM 1537 C C . ARG A 1 194 ? 27.407 -31.084 -9.538 1.00 40.23 207 ARG A C 1
ATOM 1538 O O . ARG A 1 194 ? 28.160 -31.707 -8.786 1.00 50.41 207 ARG A O 1
ATOM 1546 N N . ASP A 1 195 ? 26.130 -31.417 -9.746 1.00 44.36 208 ASP A N 1
ATOM 1547 C CA . ASP A 1 195 ? 25.536 -32.682 -9.323 1.00 54.44 208 ASP A CA 1
ATOM 1548 C C . ASP A 1 195 ? 25.422 -32.809 -7.807 1.00 53.48 208 ASP A C 1
ATOM 1549 O O . ASP A 1 195 ? 25.904 -31.952 -7.059 1.00 46.91 208 ASP A O 1
ATOM 1554 N N . LEU A 1 196 ? 24.764 -33.879 -7.352 1.00 46.45 209 LEU A N 1
ATOM 1555 C CA . LEU A 1 196 ? 24.619 -34.171 -5.933 1.00 48.38 209 LEU A CA 1
ATOM 1556 C C . LEU A 1 196 ? 25.590 -35.284 -5.570 1.00 49.77 209 LEU A C 1
ATOM 1557 O O . LEU A 1 196 ? 25.377 -36.434 -5.982 1.00 54.82 209 LEU A O 1
ATOM 1562 N N . PRO A 1 197 ? 26.657 -35.003 -4.821 1.00 50.49 210 PRO A N 1
ATOM 1563 C CA . PRO A 1 197 ? 27.715 -36.005 -4.638 1.00 48.51 210 PRO A CA 1
ATOM 1564 C C . PRO A 1 197 ? 27.228 -37.222 -3.867 1.00 53.87 210 PRO A C 1
ATOM 1565 O O . PRO A 1 197 ? 26.371 -37.130 -2.985 1.00 54.66 210 PRO A O 1
ATOM 1569 N N . SER A 1 198 ? 27.788 -38.378 -4.221 1.00 47.89 211 SER A N 1
ATOM 1570 C CA . SER A 1 198 ? 27.445 -39.615 -3.535 1.00 56.69 211 SER A CA 1
ATOM 1571 C C . SER A 1 198 ? 27.883 -39.547 -2.079 1.00 46.33 211 SER A C 1
ATOM 1572 O O . SER A 1 198 ? 28.921 -38.968 -1.751 1.00 52.71 211 SER A O 1
ATOM 1575 N N . GLY A 1 199 ? 27.079 -40.135 -1.202 1.00 42.52 212 GLY A N 1
ATOM 1576 C CA . GLY A 1 199 ? 27.414 -40.137 0.205 1.00 49.44 212 GLY A CA 1
ATOM 1577 C C . GLY A 1 199 ? 26.259 -40.643 1.045 1.00 45.70 212 GLY A C 1
ATOM 1578 O O . GLY A 1 199 ? 25.245 -41.124 0.532 1.00 38.10 212 GLY A O 1
ATOM 1579 N N . PHE A 1 200 ? 26.446 -40.518 2.355 1.00 53.38 213 PHE A N 1
ATOM 1580 C CA . PHE A 1 200 ? 25.485 -40.986 3.347 1.00 47.88 213 PHE A CA 1
ATOM 1581 C C . PHE A 1 200 ? 25.547 -40.025 4.522 1.00 50.61 213 PHE A C 1
ATOM 1582 O O . PHE A 1 200 ? 26.610 -39.858 5.126 1.00 48.30 213 PHE A O 1
ATOM 1590 N N . ASN A 1 201 ? 24.421 -39.390 4.839 1.00 38.81 214 ASN A N 1
ATOM 1591 C CA . ASN A 1 201 ? 24.388 -38.394 5.906 1.00 42.65 214 ASN A CA 1
ATOM 1592 C C . ASN A 1 201 ? 23.019 -38.451 6.566 1.00 42.44 214 ASN A C 1
ATOM 1593 O O . ASN A 1 201 ? 22.026 -38.018 5.973 1.00 57.95 214 ASN A O 1
ATOM 1598 N N . THR A 1 202 ? 22.967 -38.978 7.786 1.00 40.81 215 THR A N 1
ATOM 1599 C CA . THR A 1 202 ? 21.704 -39.072 8.503 1.00 51.87 215 THR A CA 1
ATOM 1600 C C . THR A 1 202 ? 21.212 -37.683 8.893 1.00 52.05 215 THR A C 1
ATOM 1601 O O . THR A 1 202 ? 21.993 -36.824 9.313 1.00 49.76 215 THR A O 1
ATOM 1605 N N . LEU A 1 203 ? 19.910 -37.461 8.743 1.00 41.22 216 LEU A N 1
ATOM 1606 C CA . LEU A 1 203 ? 19.296 -36.183 9.063 1.00 38.12 216 LEU A CA 1
ATOM 1607 C C . LEU A 1 203 ? 18.618 -36.253 10.426 1.00 45.61 216 LEU A C 1
ATOM 1608 O O . LEU A 1 203 ? 18.071 -37.287 10.816 1.00 41.51 216 LEU A O 1
ATOM 1613 N N . LYS A 1 204 ? 18.658 -35.133 11.149 1.00 42.78 217 LYS A N 1
ATOM 1614 C CA . LYS A 1 204 ? 18.098 -35.090 12.490 1.00 45.24 217 LYS A CA 1
ATOM 1615 C C . LYS A 1 204 ? 16.882 -34.172 12.544 1.00 44.95 217 LYS A C 1
ATOM 1616 O O . LYS A 1 204 ? 16.832 -33.154 11.846 1.00 38.82 217 LYS A O 1
ATOM 1622 N N . PRO A 1 205 ? 15.888 -34.500 13.370 1.00 45.24 218 PRO A N 1
ATOM 1623 C CA . PRO A 1 205 ? 14.700 -33.643 13.469 1.00 52.44 218 PRO A CA 1
ATOM 1624 C C . PRO A 1 205 ? 15.043 -32.305 14.106 1.00 46.18 218 PRO A C 1
ATOM 1625 O O . PRO A 1 205 ? 15.617 -32.248 15.195 1.00 41.40 218 PRO A O 1
ATOM 1629 N N . ILE A 1 206 ? 14.702 -31.227 13.407 1.00 41.90 219 ILE A N 1
ATOM 1630 C CA . ILE A 1 206 ? 14.852 -29.888 13.952 1.00 38.06 219 ILE A CA 1
ATOM 1631 C C . ILE A 1 206 ? 13.513 -29.206 14.198 1.00 40.16 219 ILE A C 1
ATOM 1632 O O . ILE A 1 206 ? 13.445 -28.310 15.053 1.00 41.05 219 ILE A O 1
ATOM 1637 N N . PHE A 1 207 ? 12.449 -29.593 13.495 1.00 45.20 220 PHE A N 1
ATOM 1638 C CA . PHE A 1 207 ? 11.153 -28.972 13.729 1.00 46.19 220 PHE A CA 1
ATOM 1639 C C . PHE A 1 207 ? 10.045 -30.013 13.692 1.00 45.97 220 PHE A C 1
ATOM 1640 O O . PHE A 1 207 ? 10.081 -30.949 12.891 1.00 45.57 220 PHE A O 1
ATOM 1648 N N . LYS A 1 208 ? 9.061 -29.838 14.576 1.00 35.28 221 LYS A N 1
ATOM 1649 C CA . LYS A 1 208 ? 7.829 -30.628 14.593 1.00 39.59 221 LYS A CA 1
ATOM 1650 C C . LYS A 1 208 ? 6.693 -29.610 14.672 1.00 38.57 221 LYS A C 1
ATOM 1651 O O . LYS A 1 208 ? 6.156 -29.330 15.747 1.00 43.66 221 LYS A O 1
ATOM 1657 N N . LEU A 1 209 ? 6.337 -29.052 13.520 1.00 37.63 222 LEU A N 1
ATOM 1658 C CA . LEU A 1 209 ? 5.505 -27.854 13.485 1.00 33.87 222 LEU A CA 1
ATOM 1659 C C . LEU A 1 209 ? 4.030 -28.218 13.598 1.00 36.46 222 LEU A C 1
ATOM 1660 O O . LEU A 1 209 ? 3.514 -28.939 12.737 1.00 40.56 222 LEU A O 1
ATOM 1665 N N . PRO A 1 210 ? 3.272 -27.707 14.692 1.00 42.40 223 PRO A N 1
ATOM 1666 C CA . PRO A 1 210 ? 1.833 -27.988 14.840 1.00 43.57 223 PRO A CA 1
ATOM 1667 C C . PRO A 1 210 ? 0.970 -27.074 13.975 1.00 49.32 223 PRO A C 1
ATOM 1668 O O . PRO A 1 210 ? 0.123 -26.322 14.466 1.00 46.40 223 PRO A O 1
ATOM 1672 N N . LEU A 1 211 ? 1.187 -27.140 12.659 1.00 48.06 224 LEU A N 1
ATOM 1673 C CA . LEU A 1 211 ? 0.478 -26.275 11.723 1.00 46.57 224 LEU A CA 1
ATOM 1674 C C . LEU A 1 211 ? -0.906 -26.813 11.372 1.00 49.87 224 LEU A C 1
ATOM 1675 O O . LEU A 1 211 ? -1.878 -26.051 11.343 1.00 46.48 224 LEU A O 1
ATOM 1680 N N . GLY A 1 212 ? -1.016 -28.110 11.097 1.00 40.09 225 GLY A N 1
ATOM 1681 C CA . GLY A 1 212 ? -2.303 -28.674 10.717 1.00 46.95 225 GLY A CA 1
ATOM 1682 C C . GLY A 1 212 ? -2.857 -28.102 9.431 1.00 54.29 225 GLY A C 1
ATOM 1683 O O . GLY A 1 212 ? -4.061 -27.832 9.339 1.00 53.89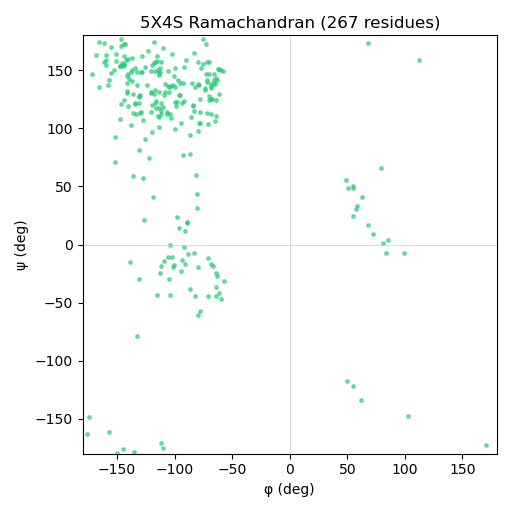 225 GLY A O 1
ATOM 1684 N N . ILE A 1 213 ? -2.000 -27.907 8.429 1.00 50.23 226 ILE A N 1
ATOM 1685 C CA . ILE A 1 213 ? -2.405 -27.305 7.168 1.00 52.93 226 ILE A CA 1
ATOM 1686 C C . ILE A 1 213 ? -2.253 -28.327 6.049 1.00 48.72 226 ILE A C 1
ATOM 1687 O O . ILE A 1 213 ? -1.498 -29.298 6.146 1.00 40.54 226 ILE A O 1
ATOM 1692 N N . ASN A 1 214 ? -2.992 -28.086 4.969 1.00 47.23 227 ASN A N 1
ATOM 1693 C CA . ASN A 1 214 ? -2.971 -28.947 3.793 1.00 49.92 227 ASN A CA 1
ATOM 1694 C C . ASN A 1 214 ? -1.781 -28.562 2.921 1.00 41.22 227 ASN A C 1
ATOM 1695 O O . ASN A 1 214 ? -1.737 -27.454 2.375 1.00 42.48 227 ASN A O 1
ATOM 1700 N N . ILE A 1 215 ? -0.818 -29.471 2.783 1.00 32.70 228 ILE A N 1
ATOM 1701 C CA . ILE A 1 215 ? 0.421 -29.207 2.055 1.00 37.87 228 ILE A CA 1
ATOM 1702 C C . ILE A 1 215 ? 0.500 -30.190 0.894 1.00 39.86 228 ILE A C 1
ATOM 1703 O O . ILE A 1 215 ? 0.943 -31.333 1.061 1.00 41.76 228 ILE A O 1
ATOM 1708 N N . THR A 1 216 ? 0.090 -29.747 -0.294 1.00 40.74 229 THR A N 1
ATOM 1709 C CA . THR A 1 216 ? 0.204 -30.548 -1.503 1.00 44.50 229 THR A CA 1
ATOM 1710 C C . THR A 1 216 ? 1.262 -30.033 -2.467 1.00 51.06 229 THR A C 1
ATOM 1711 O O . THR A 1 216 ? 1.638 -30.759 -3.394 1.00 42.58 229 THR A O 1
ATOM 1715 N N . ASN A 1 217 ? 1.747 -28.809 -2.278 1.00 50.50 230 ASN A N 1
ATOM 1716 C CA . ASN A 1 217 ? 2.730 -28.205 -3.161 1.00 49.52 230 ASN A CA 1
ATOM 1717 C C . ASN A 1 217 ? 3.692 -27.362 -2.336 1.00 47.21 230 ASN A C 1
ATOM 1718 O O . ASN A 1 217 ? 3.407 -26.996 -1.192 1.00 40.98 230 ASN A O 1
ATOM 1723 N N . PHE A 1 218 ? 4.840 -27.054 -2.935 1.00 46.52 231 PHE A N 1
ATOM 1724 C CA . PHE A 1 218 ? 5.813 -26.170 -2.312 1.00 47.39 231 PHE A CA 1
ATOM 1725 C C . PHE A 1 218 ? 6.590 -25.450 -3.402 1.00 50.84 231 PHE A C 1
ATOM 1726 O O . PHE A 1 218 ? 6.573 -25.847 -4.570 1.00 43.32 231 PHE A O 1
ATOM 1734 N N . ARG A 1 219 ? 7.272 -24.378 -3.005 1.00 48.13 232 ARG A N 1
ATOM 1735 C CA . ARG A 1 219 ? 8.100 -23.607 -3.921 1.00 47.37 232 ARG A CA 1
ATOM 1736 C C . ARG A 1 219 ? 9.364 -23.164 -3.200 1.00 46.20 232 ARG A C 1
ATOM 1737 O O . ARG A 1 219 ? 9.316 -22.775 -2.031 1.00 48.25 232 ARG A O 1
ATOM 1745 N N . ALA A 1 220 ? 10.493 -23.229 -3.898 1.00 47.09 233 ALA A N 1
ATOM 1746 C CA . ALA A 1 220 ? 11.758 -22.801 -3.320 1.00 40.95 233 ALA A CA 1
ATOM 1747 C C . ALA A 1 220 ? 11.870 -21.282 -3.341 1.00 34.97 233 ALA A C 1
ATOM 1748 O O . ALA A 1 220 ? 11.516 -20.631 -4.329 1.00 41.84 233 ALA A O 1
ATOM 1750 N N . ILE A 1 221 ? 12.358 -20.721 -2.238 1.00 45.98 234 ILE A N 1
ATOM 1751 C CA . ILE A 1 221 ? 12.609 -19.289 -2.115 1.00 45.61 234 ILE A CA 1
ATOM 1752 C C . ILE A 1 221 ? 14.110 -19.077 -2.242 1.00 44.62 234 ILE A C 1
ATOM 1753 O O . ILE A 1 221 ? 14.881 -19.475 -1.356 1.00 44.80 234 ILE A O 1
ATOM 1758 N N . LEU A 1 222 ? 14.509 -18.427 -3.337 1.00 40.97 235 LEU A N 1
ATOM 1759 C CA . LEU A 1 222 ? 15.880 -18.322 -3.804 1.00 49.31 235 LEU A CA 1
ATOM 1760 C C . LEU A 1 222 ? 16.397 -16.889 -3.678 1.00 48.07 235 LEU A C 1
ATOM 1761 O O . LEU A 1 222 ? 15.745 -16.003 -3.105 1.00 56.06 235 LEU A O 1
ATOM 1766 N N . THR A 1 223 ? 17.577 -16.661 -4.252 1.00 55.31 236 THR A N 1
ATOM 1767 C CA . THR A 1 223 ? 18.279 -15.387 -4.162 1.00 53.51 236 THR A CA 1
ATOM 1768 C C . THR A 1 223 ? 18.720 -14.957 -5.553 1.00 47.68 236 THR A C 1
ATOM 1769 O O . THR A 1 223 ? 19.456 -15.687 -6.227 1.00 47.52 236 THR A O 1
ATOM 1773 N N . ALA A 1 224 ? 18.269 -13.781 -5.980 1.00 44.98 237 ALA A N 1
ATOM 1774 C CA . ALA A 1 224 ? 18.723 -13.154 -7.211 1.00 49.56 237 ALA A CA 1
ATOM 1775 C C . ALA A 1 224 ? 19.811 -12.135 -6.897 1.00 49.10 237 ALA A C 1
ATOM 1776 O O . ALA A 1 224 ? 19.747 -11.430 -5.884 1.00 57.74 237 ALA A O 1
ATOM 1778 N N . PHE A 1 225 ? 20.811 -12.064 -7.773 1.00 47.24 238 PHE A N 1
ATOM 1779 C CA . PHE A 1 225 ? 21.976 -11.209 -7.584 1.00 59.01 238 PHE A CA 1
ATOM 1780 C C . PHE A 1 225 ? 22.004 -10.170 -8.694 1.00 63.68 238 PHE A C 1
ATOM 1781 O O . PHE A 1 225 ? 22.118 -10.519 -9.873 1.00 70.81 238 PHE A O 1
ATOM 1789 N N . SER A 1 226 ? 21.906 -8.899 -8.314 1.00 69.94 239 SER A N 1
ATOM 1790 C CA . SER A 1 226 ? 21.789 -7.797 -9.251 1.00 74.86 239 SER A CA 1
ATOM 1791 C C . SER A 1 226 ? 22.986 -6.862 -9.135 1.00 75.21 239 SER A C 1
ATOM 1792 O O . SER A 1 226 ? 23.580 -6.734 -8.059 1.00 69.20 239 SER A O 1
ATOM 1795 N N . PRO A 1 227 ? 23.377 -6.206 -10.237 1.00 76.40 240 PRO A N 1
ATOM 1796 C CA . PRO A 1 227 ? 24.410 -5.168 -10.217 1.00 77.66 240 PRO A CA 1
ATOM 1797 C C . PRO A 1 227 ? 23.827 -3.762 -10.095 1.00 81.29 240 PRO A C 1
ATOM 1798 O O . PRO A 1 227 ? 22.669 -3.556 -10.460 1.00 77.52 240 PRO A O 1
ATOM 1802 N N . THR A 1 231 ? 15.529 -5.784 -13.360 1.00 125.76 244 THR A N 1
ATOM 1803 C CA . THR A 1 231 ? 16.982 -5.671 -13.306 1.00 122.11 244 THR A CA 1
ATOM 1804 C C . THR A 1 231 ? 17.568 -6.795 -12.458 1.00 116.84 244 THR A C 1
ATOM 1805 O O . THR A 1 231 ? 18.143 -6.550 -11.397 1.00 118.83 244 THR A O 1
ATOM 1809 N N . TRP A 1 232 ? 17.427 -8.026 -12.937 1.00 106.86 245 TRP A N 1
ATOM 1810 C CA . TRP A 1 232 ? 17.767 -9.213 -12.168 1.00 93.25 245 TRP A CA 1
ATOM 1811 C C . TRP A 1 232 ? 19.003 -9.902 -12.734 1.00 89.08 245 TRP A C 1
ATOM 1812 O O . TRP A 1 232 ? 19.491 -9.586 -13.822 1.00 93.82 245 TRP A O 1
ATOM 1823 N N . GLY A 1 233 ? 19.500 -10.859 -11.958 1.00 71.91 246 GLY A N 1
ATOM 1824 C CA . GLY A 1 233 ? 20.627 -11.691 -12.337 1.00 58.34 246 GLY A CA 1
ATOM 1825 C C . GLY A 1 233 ? 20.693 -12.873 -11.397 1.00 48.90 246 GLY A C 1
ATOM 1826 O O . GLY A 1 233 ? 19.937 -12.961 -10.426 1.00 48.96 246 GLY A O 1
ATOM 1827 N N . THR A 1 234 ? 21.612 -13.788 -11.695 1.00 52.80 247 THR A N 1
ATOM 1828 C CA . THR A 1 234 ? 21.713 -15.035 -10.951 1.00 56.17 247 THR A CA 1
ATOM 1829 C C . THR A 1 234 ? 23.136 -15.262 -10.461 1.00 50.52 247 THR A C 1
ATOM 1830 O O . THR A 1 234 ? 24.094 -14.644 -10.933 1.00 45.59 247 THR A O 1
ATOM 1834 N N . SER A 1 235 ? 23.250 -16.162 -9.487 1.00 56.74 248 SER A N 1
ATOM 1835 C CA . SER A 1 235 ? 24.518 -16.738 -9.066 1.00 61.92 248 SER A CA 1
ATOM 1836 C C . SER A 1 235 ? 24.339 -18.245 -8.958 1.00 57.48 248 SER A C 1
ATOM 1837 O O . SER A 1 235 ? 23.253 -18.732 -8.630 1.00 50.69 248 SER A O 1
ATOM 1840 N N . ALA A 1 236 ? 25.415 -18.977 -9.234 1.00 46.23 249 ALA A N 1
ATOM 1841 C CA . ALA A 1 236 ? 25.322 -20.423 -9.397 1.00 56.13 249 ALA A CA 1
ATOM 1842 C C . ALA A 1 236 ? 24.825 -21.100 -8.126 1.00 52.30 249 ALA A C 1
ATOM 1843 O O . ALA A 1 236 ? 25.347 -20.864 -7.031 1.00 51.32 249 ALA A O 1
ATOM 1845 N N . ALA A 1 237 ? 23.805 -21.942 -8.280 1.00 52.52 250 ALA A N 1
ATOM 1846 C CA . ALA A 1 237 ? 23.303 -22.764 -7.187 1.00 44.09 250 ALA A CA 1
ATOM 1847 C C . ALA A 1 237 ? 22.500 -23.911 -7.781 1.00 42.16 250 ALA A C 1
ATOM 1848 O O . ALA A 1 237 ? 22.256 -23.964 -8.988 1.00 43.78 250 ALA A O 1
ATOM 1850 N N . ALA A 1 238 ? 22.087 -24.828 -6.909 1.00 44.60 251 ALA A N 1
ATOM 1851 C CA . ALA A 1 238 ? 21.308 -25.984 -7.328 1.00 39.42 251 ALA A CA 1
ATOM 1852 C C . ALA A 1 238 ? 20.697 -26.647 -6.104 1.00 41.31 251 ALA A C 1
ATOM 1853 O O . ALA A 1 238 ? 21.372 -26.823 -5.083 1.00 41.61 251 ALA A O 1
ATOM 1855 N N . TYR A 1 239 ? 19.421 -27.007 -6.214 1.00 47.21 252 TYR A N 1
ATOM 1856 C CA . TYR A 1 239 ? 18.774 -27.852 -5.223 1.00 44.96 252 TYR A CA 1
ATOM 1857 C C . TYR A 1 239 ? 18.206 -29.087 -5.912 1.00 41.87 252 TYR A C 1
ATOM 1858 O O . TYR A 1 239 ? 18.133 -29.166 -7.139 1.00 40.87 252 TYR A O 1
ATOM 1867 N N . PHE A 1 240 ? 17.831 -30.073 -5.102 1.00 50.23 253 PHE A N 1
ATOM 1868 C CA . PHE A 1 240 ? 17.475 -31.397 -5.591 1.00 48.62 253 PHE A CA 1
ATOM 1869 C C . PHE A 1 240 ? 16.302 -31.926 -4.783 1.00 44.46 253 PHE A C 1
ATOM 1870 O O . PHE A 1 240 ? 16.324 -31.878 -3.549 1.00 40.96 253 PHE A O 1
ATOM 1878 N N . VAL A 1 241 ? 15.289 -32.434 -5.481 1.00 48.64 254 VAL A N 1
ATOM 1879 C CA . VAL A 1 241 ? 14.057 -32.912 -4.865 1.00 49.13 254 VAL A CA 1
ATOM 1880 C C . VAL A 1 241 ? 13.931 -34.405 -5.135 1.00 45.55 254 VAL A C 1
ATOM 1881 O O . VAL A 1 241 ? 13.928 -34.836 -6.296 1.00 44.40 254 VAL A O 1
ATOM 1885 N N . GLY A 1 242 ? 13.838 -35.189 -4.064 1.00 46.38 255 GLY A N 1
ATOM 1886 C CA . GLY A 1 242 ? 13.492 -36.593 -4.151 1.00 43.30 255 GLY A CA 1
ATOM 1887 C C . GLY A 1 242 ? 12.185 -36.843 -3.429 1.00 45.50 255 GLY A C 1
ATOM 1888 O O . GLY A 1 242 ? 11.802 -36.057 -2.558 1.00 43.45 255 GLY A O 1
ATOM 1889 N N . TYR A 1 243 ? 11.486 -37.918 -3.774 1.00 41.63 256 TYR A N 1
ATOM 1890 C CA . TYR A 1 243 ? 10.171 -38.202 -3.214 1.00 48.64 256 TYR A CA 1
ATOM 1891 C C . TYR A 1 243 ? 10.244 -39.398 -2.277 1.00 42.89 256 TYR A C 1
ATOM 1892 O O . TYR A 1 243 ? 10.764 -40.456 -2.648 1.00 44.24 256 TYR A O 1
ATOM 1901 N N . LEU A 1 244 ? 9.722 -39.223 -1.067 1.00 40.96 257 LEU A N 1
ATOM 1902 C CA . LEU A 1 244 ? 9.686 -40.313 -0.104 1.00 46.06 257 LEU A CA 1
ATOM 1903 C C . LEU A 1 244 ? 8.646 -41.346 -0.514 1.00 49.78 257 LEU A C 1
ATOM 1904 O O . LEU A 1 244 ? 7.554 -41.006 -0.978 1.00 49.21 257 LEU A O 1
ATOM 1909 N N . LYS A 1 245 ? 8.994 -42.615 -0.342 1.00 49.95 258 LYS A N 1
ATOM 1910 C CA . LYS A 1 245 ? 8.104 -43.720 -0.645 1.00 52.36 258 LYS A CA 1
ATOM 1911 C C . LYS A 1 245 ? 8.018 -44.653 0.552 1.00 59.62 258 LYS A C 1
ATOM 1912 O O . LYS A 1 245 ? 8.976 -44.773 1.325 1.00 63.36 258 LYS A O 1
ATOM 1918 N N . PRO A 1 246 ? 6.868 -45.307 0.744 1.00 64.87 259 PRO A N 1
ATOM 1919 C CA . PRO A 1 246 ? 6.751 -46.290 1.830 1.00 63.02 259 PRO A CA 1
ATOM 1920 C C . PRO A 1 246 ? 7.660 -47.484 1.600 1.00 58.55 259 PRO A C 1
ATOM 1921 O O . PRO A 1 246 ? 7.384 -48.326 0.739 1.00 57.86 259 PRO A O 1
ATOM 1925 N N . THR A 1 247 ? 8.749 -47.566 2.359 1.00 57.27 260 THR A N 1
ATOM 1926 C CA . THR A 1 247 ? 9.745 -48.608 2.165 1.00 59.64 260 THR A CA 1
ATOM 1927 C C . THR A 1 247 ? 10.173 -49.153 3.520 1.00 56.79 260 THR A C 1
ATOM 1928 O O . THR A 1 247 ? 9.986 -48.514 4.560 1.00 60.55 260 THR A O 1
ATOM 1932 N N . THR A 1 248 ? 10.746 -50.352 3.495 1.00 48.81 261 THR A N 1
ATOM 1933 C CA . THR A 1 248 ? 11.299 -50.988 4.682 1.00 53.83 261 THR A CA 1
ATOM 1934 C C . THR A 1 248 ? 12.809 -50.778 4.695 1.00 54.43 261 THR A C 1
ATOM 1935 O O . THR A 1 248 ? 13.509 -51.208 3.772 1.00 54.70 261 THR A O 1
ATOM 1939 N N . PHE A 1 249 ? 13.297 -50.106 5.732 1.00 41.55 262 PHE A N 1
ATOM 1940 C CA . PHE A 1 249 ? 14.714 -49.868 5.944 1.00 47.14 262 PHE A CA 1
ATOM 1941 C C . PHE A 1 249 ? 15.174 -50.591 7.200 1.00 55.01 262 PHE A C 1
ATOM 1942 O O . PHE A 1 249 ? 14.398 -50.792 8.144 1.00 58.69 262 PHE A O 1
ATOM 1950 N N . MET A 1 250 ? 16.447 -50.984 7.203 1.00 54.94 263 MET A N 1
ATOM 1951 C CA . MET A 1 250 ? 17.107 -51.499 8.397 1.00 58.45 263 MET A CA 1
ATOM 1952 C C . MET A 1 250 ? 18.181 -50.495 8.800 1.00 52.13 263 MET A C 1
ATOM 1953 O O . MET A 1 250 ? 19.197 -50.354 8.111 1.00 45.42 263 MET A O 1
ATOM 1958 N N . LEU A 1 251 ? 17.950 -49.801 9.908 1.00 41.98 264 LEU A N 1
ATOM 1959 C CA . LEU A 1 251 ? 18.849 -48.768 10.403 1.00 48.89 264 LEU A CA 1
ATOM 1960 C C . LEU A 1 251 ? 19.771 -49.358 11.462 1.00 48.40 264 LEU A C 1
ATOM 1961 O O . LEU A 1 251 ? 19.304 -49.989 12.416 1.00 53.45 264 LEU A O 1
ATOM 1966 N N . LYS A 1 252 ? 21.073 -49.150 11.292 1.00 47.80 265 LYS A N 1
ATOM 1967 C CA . LYS A 1 252 ? 22.070 -49.633 12.245 1.00 47.85 265 LYS A CA 1
ATOM 1968 C C . LYS A 1 252 ? 22.374 -48.511 13.230 1.00 45.14 265 LYS A C 1
ATOM 1969 O O . LYS A 1 252 ? 23.058 -47.540 12.896 1.00 51.92 265 LYS A O 1
ATOM 1975 N N . TYR A 1 253 ? 21.849 -48.640 14.446 1.00 41.71 266 TYR A N 1
ATOM 1976 C CA . TYR A 1 253 ? 22.193 -47.739 15.537 1.00 45.87 266 TYR A CA 1
ATOM 1977 C C . TYR A 1 253 ? 23.480 -48.219 16.194 1.00 47.54 266 TYR A C 1
ATOM 1978 O O . TYR A 1 253 ? 23.540 -49.340 16.717 1.00 44.60 266 TYR A O 1
ATOM 1987 N N . ASP A 1 254 ? 24.502 -47.369 16.169 1.00 50.63 267 ASP A N 1
ATOM 1988 C CA . ASP A 1 254 ? 25.808 -47.689 16.718 1.00 50.33 267 ASP A CA 1
ATOM 1989 C C . ASP A 1 254 ? 25.766 -47.633 18.246 1.00 50.06 267 ASP A C 1
ATOM 1990 O O . ASP A 1 254 ? 24.749 -47.296 18.858 1.00 42.83 267 ASP A O 1
ATOM 1995 N N . GLU A 1 255 ? 26.899 -47.971 18.868 1.00 50.45 268 GLU A N 1
ATOM 1996 C CA . GLU A 1 255 ? 27.000 -47.957 20.323 1.00 53.48 268 GLU A CA 1
ATOM 1997 C C . GLU A 1 255 ? 26.818 -46.556 20.894 1.00 49.68 268 GLU A C 1
ATOM 1998 O O . GLU A 1 255 ? 26.382 -46.407 22.041 1.00 52.16 268 GLU A O 1
ATOM 2004 N N . ASN A 1 256 ? 27.151 -45.521 20.122 1.00 44.62 269 ASN A N 1
ATOM 2005 C CA . ASN A 1 256 ? 26.973 -44.141 20.553 1.00 48.24 269 ASN A CA 1
ATOM 2006 C C . ASN A 1 256 ? 25.604 -43.581 20.184 1.00 43.25 269 ASN A C 1
ATOM 2007 O O . ASN A 1 256 ? 25.429 -42.357 20.163 1.00 45.32 269 ASN A O 1
ATOM 2012 N N . GLY A 1 257 ? 24.634 -44.445 19.888 1.00 53.58 270 GLY A N 1
ATOM 2013 C CA . GLY A 1 257 ? 23.306 -43.993 19.524 1.00 56.76 270 GLY A CA 1
ATOM 2014 C C . GLY A 1 257 ? 23.190 -43.366 18.155 1.00 49.61 270 GLY A C 1
ATOM 2015 O O . GLY A 1 257 ? 22.137 -42.808 17.833 1.00 43.03 270 GLY A O 1
ATOM 2016 N N . THR A 1 258 ? 24.235 -43.441 17.337 1.00 51.19 271 THR A N 1
ATOM 2017 C CA . THR A 1 258 ? 24.237 -42.823 16.020 1.00 59.36 271 THR A CA 1
ATOM 2018 C C . THR A 1 258 ? 23.845 -43.839 14.956 1.00 46.79 271 THR A C 1
ATOM 2019 O O . THR A 1 258 ? 24.267 -44.998 15.001 1.00 44.25 271 THR A O 1
ATOM 2023 N N . ILE A 1 259 ? 23.024 -43.401 14.005 1.00 41.12 272 ILE A N 1
ATOM 2024 C CA . ILE A 1 259 ? 22.752 -44.191 12.808 1.00 38.13 272 ILE A CA 1
ATOM 2025 C C . ILE A 1 259 ? 23.952 -44.036 11.880 1.00 41.29 272 ILE A C 1
ATOM 2026 O O . ILE A 1 259 ? 24.135 -42.990 11.254 1.00 53.27 272 ILE A O 1
ATOM 2031 N N . THR A 1 260 ? 24.782 -45.074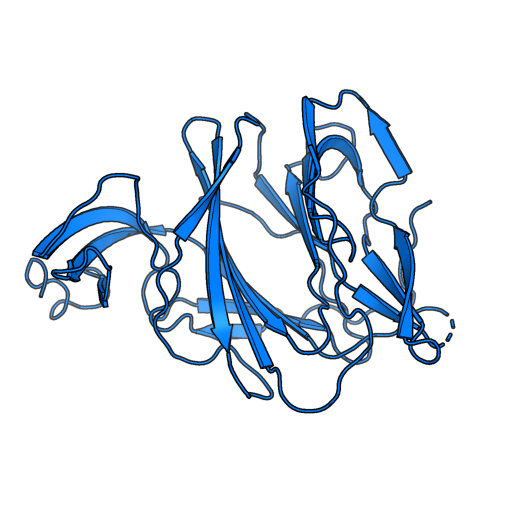 11.806 1.00 42.92 273 THR A N 1
ATOM 2032 C CA . THR A 1 260 ? 25.999 -45.043 11.010 1.00 45.32 273 THR A CA 1
ATOM 2033 C C . THR A 1 260 ? 25.869 -45.784 9.687 1.00 53.47 273 THR A C 1
ATOM 2034 O O . THR A 1 260 ? 26.756 -45.659 8.836 1.00 52.84 273 THR A O 1
ATOM 2038 N N . ASP A 1 261 ? 24.795 -46.545 9.496 1.00 53.98 274 ASP A N 1
ATOM 2039 C CA . ASP A 1 261 ? 24.612 -47.331 8.285 1.00 52.20 274 ASP A CA 1
ATOM 2040 C C . ASP A 1 261 ? 23.140 -47.694 8.173 1.00 53.37 274 ASP A C 1
ATOM 2041 O O . ASP A 1 261 ? 22.408 -47.707 9.167 1.00 50.91 274 ASP A O 1
ATOM 2046 N N . ALA A 1 262 ? 22.714 -47.988 6.947 1.00 50.44 275 ALA A N 1
ATOM 2047 C CA . ALA A 1 262 ? 21.332 -48.363 6.697 1.00 44.50 275 ALA A CA 1
ATOM 2048 C C . ALA A 1 262 ? 21.272 -49.252 5.465 1.00 43.11 275 ALA A C 1
ATOM 2049 O O . ALA A 1 262 ? 22.099 -49.138 4.556 1.00 51.72 275 ALA A O 1
ATOM 2051 N N . VAL A 1 263 ? 20.282 -50.139 5.448 1.00 45.47 276 VAL A N 1
ATOM 2052 C CA . VAL A 1 263 ? 20.044 -51.045 4.331 1.00 51.45 276 VAL A CA 1
ATOM 2053 C C . VAL A 1 263 ? 18.650 -50.771 3.792 1.00 56.07 276 VAL A C 1
ATOM 2054 O O . VAL A 1 263 ? 17.659 -50.886 4.527 1.00 52.36 276 VAL A O 1
ATOM 2058 N N . ASP A 1 264 ? 18.580 -50.392 2.517 1.00 49.82 277 ASP A N 1
ATOM 2059 C CA . ASP A 1 264 ? 17.316 -50.311 1.795 1.00 51.29 277 ASP A CA 1
ATOM 2060 C C . ASP A 1 264 ? 16.931 -51.724 1.379 1.00 49.88 277 ASP A C 1
ATOM 2061 O O . ASP A 1 264 ? 17.513 -52.287 0.447 1.00 47.98 277 ASP A O 1
ATOM 2066 N N . CYS A 1 265 ? 15.955 -52.299 2.079 1.00 49.34 278 CYS A N 1
ATOM 2067 C CA . CYS A 1 265 ? 15.631 -53.707 1.896 1.00 58.66 278 CYS A CA 1
ATOM 2068 C C . CYS A 1 265 ? 15.009 -53.998 0.536 1.00 57.15 278 CYS A C 1
ATOM 2069 O O . CYS A 1 265 ? 14.990 -55.159 0.117 1.00 56.67 278 CYS A O 1
ATOM 2072 N N . SER A 1 266 ? 14.514 -52.980 -0.166 1.00 62.75 279 SER A N 1
ATOM 2073 C CA . SER A 1 266 ? 13.937 -53.158 -1.493 1.00 62.35 279 SER A CA 1
ATOM 2074 C C . SER A 1 266 ? 14.954 -52.980 -2.614 1.00 71.45 279 SER A C 1
ATOM 2075 O O . SER A 1 266 ? 14.596 -53.148 -3.785 1.00 68.58 279 SER A O 1
ATOM 2078 N N . GLN A 1 267 ? 16.206 -52.651 -2.284 1.00 74.44 280 GLN A N 1
ATOM 2079 C CA . GLN A 1 267 ? 17.196 -52.358 -3.317 1.00 76.55 280 GLN A CA 1
ATOM 2080 C C . GLN A 1 267 ? 17.483 -53.581 -4.181 1.00 76.78 280 GLN A C 1
ATOM 2081 O O . GLN A 1 267 ? 17.557 -53.476 -5.411 1.00 85.36 280 GLN A O 1
ATOM 2087 N N . ASN A 1 268 ? 17.645 -54.744 -3.561 1.00 71.55 281 ASN A N 1
ATOM 2088 C CA . ASN A 1 268 ? 17.908 -55.988 -4.272 1.00 71.68 281 ASN A CA 1
ATOM 2089 C C . ASN A 1 268 ? 17.749 -57.147 -3.287 1.00 69.55 281 ASN A C 1
ATOM 2090 O O . ASN A 1 268 ? 17.738 -56.927 -2.072 1.00 66.96 281 ASN A O 1
ATOM 2095 N N . PRO A 1 269 ? 17.601 -58.378 -3.790 1.00 71.84 282 PRO A N 1
ATOM 2096 C CA . PRO A 1 269 ? 17.474 -59.527 -2.876 1.00 65.72 282 PRO A CA 1
ATOM 2097 C C . PRO A 1 269 ? 18.641 -59.688 -1.915 1.00 64.42 282 PRO A C 1
ATOM 2098 O O . PRO A 1 269 ? 18.438 -60.182 -0.799 1.00 64.70 282 PRO A O 1
ATOM 2102 N N . LEU A 1 270 ? 19.856 -59.297 -2.312 1.00 69.60 283 LEU A N 1
ATOM 2103 C CA . LEU A 1 270 ? 20.982 -59.339 -1.383 1.00 75.16 283 LEU A CA 1
ATOM 2104 C C . LEU A 1 270 ? 20.717 -58.454 -0.171 1.00 72.89 283 LEU A C 1
ATOM 2105 O O . LEU A 1 270 ? 20.929 -58.869 0.975 1.00 61.62 283 LEU A O 1
ATOM 2110 N N . ALA A 1 271 ? 20.250 -57.226 -0.407 1.00 75.89 284 ALA A N 1
ATOM 2111 C CA . ALA A 1 271 ? 19.822 -56.383 0.703 1.00 79.38 284 ALA A CA 1
ATOM 2112 C C . ALA A 1 271 ? 18.627 -56.994 1.417 1.00 81.24 284 ALA A C 1
ATOM 2113 O O . ALA A 1 271 ? 18.527 -56.924 2.646 1.00 73.13 284 ALA A O 1
ATOM 2115 N N . GLU A 1 272 ? 17.723 -57.623 0.667 1.00 88.82 285 GLU A N 1
ATOM 2116 C CA . GLU A 1 272 ? 16.494 -58.157 1.240 1.00 96.56 285 GLU A CA 1
ATOM 2117 C C . GLU A 1 272 ? 16.737 -59.501 1.918 1.00 95.91 285 GLU A C 1
ATOM 2118 O O . GLU A 1 272 ? 15.850 -60.360 1.940 1.00 105.90 285 GLU A O 1
ATOM 2124 N N . LEU A 1 273 ? 17.932 -59.697 2.474 1.00 87.56 286 LEU A N 1
ATOM 2125 C CA . LEU A 1 273 ? 18.204 -60.874 3.295 1.00 92.93 286 LEU A CA 1
ATOM 2126 C C . LEU A 1 273 ? 17.671 -60.713 4.712 1.00 97.04 286 LEU A C 1
ATOM 2127 O O . LEU A 1 273 ? 18.382 -60.998 5.679 1.00 93.89 286 LEU A O 1
ATOM 2132 N N . LYS A 1 274 ? 16.451 -60.187 4.834 1.00 100.10 287 LYS A N 1
ATOM 2133 C CA . LYS A 1 274 ? 15.666 -60.105 6.079 1.00 95.28 287 LYS A CA 1
ATOM 2134 C C . LYS A 1 274 ? 15.921 -58.984 7.140 1.00 96.86 287 LYS A C 1
ATOM 2135 O O . LYS A 1 274 ? 15.212 -58.971 8.144 1.00 104.81 287 LYS A O 1
ATOM 2141 N N . CYS A 1 275 ? 16.834 -58.021 6.979 1.00 85.14 288 CYS A N 1
ATOM 2142 C CA . CYS A 1 275 ? 17.618 -57.701 5.800 1.00 83.43 288 CYS A CA 1
ATOM 2143 C C . CYS A 1 275 ? 19.095 -57.900 6.132 1.00 87.02 288 CYS A C 1
ATOM 2144 O O . CYS A 1 275 ? 19.428 -58.184 7.280 1.00 81.06 288 CYS A O 1
ATOM 2147 N N . SER A 1 276 ? 19.975 -57.767 5.140 1.00 100.22 289 SER A N 1
ATOM 2148 C CA . SER A 1 276 ? 21.419 -57.933 5.354 1.00 96.93 289 SER A CA 1
ATOM 2149 C C . SER A 1 276 ? 22.227 -57.273 4.239 1.00 91.08 289 SER A C 1
ATOM 2150 O O . SER A 1 276 ? 23.459 -57.315 4.240 1.00 90.45 289 SER A O 1
#

InterPro domains:
  IPR002552 Spike glycoprotein S2, coronavirus [PF01601] (693-1214)
  IPR018548 Spike (S) protein S1 subunit, receptor-binding domain, betacoronavirus [PF09408] (335-512)
  IPR018548 Spike (S) protein S1 subunit, receptor-binding domain, betacoronavirus [PS51921] (321-513)
  IPR032500 Spike glycoprotein S1, N-terminal domain, betacoronavirus-like [PF16451] (33-324)
  IPR032500 Spike glycoprotein S1, N-terminal domain, betacoronavirus-like [PS51922] (12-290)
  IPR036326 Spike S1 subunit, receptor binding domain superfamily, betacoronavirus [SSF143587] (320-502)
  IPR042578 Spike glycoprotein, betacoronavirus [MF_04099] (3-1255)
  IPR043002 Spike glycoprotein, N-terminal domain superfamily [G3DSA:2.60.120.960] (23-296)
  IPR043473 Spike glycoprotein S2 superfamily, coronavirus [SSF111474] (891-1008)
  IPR043473 Spike glycoprotein S2 superfamily, coronavirus [SSF111474] (1141-1193)
  IPR044341 Spike (S) protein S1 subunit, N-terminal domain, SARS-CoV-like [cd21624] (17-291)
  IPR044370 Spike (S) protein S1 subunit, receptor-binding domain, SARS-CoV [cd21481] (306-527)
  IPR044873 Spike glycoprotein S2, coronavirus, heptad repeat 1 [PS51923] (878-983)
  IPR044874 Spike glycoprotein S2, coronavirus, heptad repeat 2 [PS51924] (1125-1207)